Protein AF-A0A183HM17-F1 (afdb_monomer)

Radius of gyration: 28.31 Å; Cα contacts (8 Å, |Δi|>4): 130; chains: 1; bounding box: 62×22×83 Å

Mean predicted aligned error: 5.9 Å

Solvent-accessible surface area (backbone atoms only — not comparable to full-atom values): 10951 Å² total; per-residue (Å²): 107,72,69,56,54,50,52,53,48,52,52,54,52,49,53,51,52,54,49,48,54,50,51,53,59,58,50,58,70,62,70,69,51,64,78,46,43,71,58,32,50,54,51,47,52,51,48,52,54,50,52,52,54,53,60,70,41,48,65,57,54,51,49,52,44,54,53,45,55,54,50,34,72,77,42,65,69,72,62,20,54,52,50,48,54,51,40,52,52,52,51,49,53,53,51,50,51,51,52,54,48,55,52,50,52,55,50,50,70,52,44,34,63,44,26,42,51,35,53,54,44,49,50,54,54,49,56,49,50,56,50,49,58,50,45,73,75,68,62,53,84,90,53,41,70,64,53,41,56,49,51,55,54,48,50,65,65,45,49,62,48,55,54,48,38,49,54,39,43,56,50,45,42,74,74,24,97,51,68,41,70,57,48,50,53,53,48,50,50,53,52,52,52,52,51,53,50,52,64,73,64,106

Secondary structure (DSSP, 8-state):
-HHHHHHHHHHHHHHHHHHHHHHHHHHHTTSS--SSHHHHHHHHHHHHHHHHHHHHHHHHHHHHHHHHHHHHHH--THHHHHHHHHHHHHHHHHHHHHHHHHHHHHHHHHHHHHHHHHHHHHHHHHHHHHHHHHHHHH--TTTHHHHHHHHHHHHHHHHHHHHHHHHHHHHHHHH-SSSHHHHHHHHHHHHHHHHHHHHHH-

InterPro domains:
  IPR002017 Spectrin repeat [PF00435] (6-109)
  IPR002017 Spectrin repeat [PF00435] (116-201)
  IPR018159 Spectrin/alpha-actinin [SM00150] (7-109)
  IPR018159 Spectrin/alpha-actinin [SM00150] (116-202)

Nearest PDB structures (foldseek):
  1s35-assembly1_A  TM=7.127E-01  e=2.668E-04  Homo sapiens
  6xf1-assembly2_C  TM=6.559E-01  e=1.297E-03  Homo sapiens
  3edv-assembly1_A  TM=6.971E-01  e=2.591E-03  Homo sapiens
  6m3p-assembly2_B  TM=7.123E-01  e=8.482E-03  Mus musculus
  3kbt-assembly2_B  TM=6.852E-01  e=4.124E-02  Homo sapiens

Foldseek 3Di:
DLVVLVVVLVVLLVVLVVVLVVLVVLVVVLPAQDLALVVLVVSLVSLVVSLVVLVVCPVVLVVSLVSLVVSLVVDDDPVSVVSNVSNVVSVVSSVVSNVSSVVSNVLSVLSNVLSVLLVVLLVVLVVLLVVLVVCVVDPDPVCLVVSLVVNQVVLVVSVVSLVSSLVSLVVNLVSGPPCNVVSVVSSVVSVVSSVVSVVVSD

Sequence (202 aa):
MIGEEIANFLKRTNMLTEWLGKIENDMDKLDTISIYPEELSEQSALLADLTMEITKQEALVSAVVEDGHELCRQTTGDEAIALQSRIEALRARYLDLTAVTDEKIAILSEALPLSEKFHDGYDIVQQWMDAVEQDLQNTPLETQATILAQMEDDLTKLRPEVEEINDISKQLQNLVRSKTDELEMRTDDITHRFNHLSEQVS

pLDDT: mean 91.22, std 6.03, range [63.78, 97.56]

Organism: NCBI:txid387005

Structure (mmCIF, N/CA/C/O backbone):
data_AF-A0A183HM17-F1
#
_entry.id   AF-A0A183HM17-F1
#
loop_
_atom_site.group_PDB
_atom_site.id
_atom_site.type_symbol
_atom_site.label_atom_id
_atom_site.label_alt_id
_atom_site.label_comp_id
_atom_site.label_asym_id
_atom_site.label_entity_id
_atom_site.label_seq_id
_atom_site.pdbx_PDB_ins_code
_atom_site.Cartn_x
_atom_site.Cartn_y
_atom_site.Cartn_z
_atom_site.occupancy
_atom_site.B_iso_or_equiv
_atom_site.auth_seq_id
_atom_site.auth_comp_id
_atom_site.auth_asym_id
_atom_site.auth_atom_id
_atom_site.pdbx_PDB_model_num
ATOM 1 N N . MET A 1 1 ? 24.487 -8.640 -39.233 1.00 74.56 1 MET A N 1
ATOM 2 C CA . MET A 1 1 ? 24.704 -7.274 -39.789 1.00 74.56 1 MET A CA 1
ATOM 3 C C . MET A 1 1 ? 24.133 -6.284 -38.788 1.00 74.56 1 MET A C 1
ATOM 5 O O . MET A 1 1 ? 23.121 -6.625 -38.199 1.00 74.56 1 MET A O 1
ATOM 9 N N . ILE A 1 2 ? 24.701 -5.084 -38.625 1.00 79.56 2 ILE A N 1
ATOM 10 C CA . ILE A 1 2 ? 24.243 -4.105 -37.613 1.00 79.56 2 ILE A CA 1
ATOM 11 C C . ILE A 1 2 ? 22.724 -3.830 -37.653 1.00 79.56 2 ILE A C 1
ATOM 13 O O . ILE A 1 2 ? 22.079 -3.738 -36.618 1.00 79.56 2 ILE A O 1
ATOM 17 N N . GLY A 1 3 ? 22.106 -3.830 -38.841 1.00 81.88 3 GLY A N 1
ATOM 18 C CA . GLY A 1 3 ? 20.651 -3.671 -38.977 1.00 81.88 3 GLY A CA 1
ATOM 19 C C . GLY A 1 3 ? 19.811 -4.808 -38.369 1.00 81.88 3 GLY A C 1
ATOM 20 O O . GLY A 1 3 ? 18.687 -4.576 -37.938 1.00 81.88 3 GLY A O 1
ATOM 21 N N . GLU A 1 4 ? 20.342 -6.030 -38.292 1.00 88.12 4 GLU A N 1
ATOM 22 C CA . GLU A 1 4 ? 19.682 -7.169 -37.634 1.00 88.12 4 GLU A CA 1
ATOM 23 C C . GLU A 1 4 ? 19.754 -7.052 -36.104 1.00 88.12 4 GLU A C 1
ATOM 25 O O . GLU A 1 4 ? 18.783 -7.347 -35.409 1.00 88.12 4 GLU A O 1
ATOM 30 N N . GLU A 1 5 ? 20.878 -6.559 -35.579 1.00 87.44 5 GLU A N 1
ATOM 31 C CA . GLU A 1 5 ? 21.059 -6.284 -34.150 1.00 87.44 5 GLU A CA 1
ATOM 32 C C . GLU A 1 5 ? 20.135 -5.153 -33.688 1.00 87.44 5 GLU A C 1
ATOM 34 O O . GLU A 1 5 ? 19.436 -5.308 -32.686 1.00 87.44 5 GLU A O 1
ATOM 39 N N . ILE A 1 6 ? 20.029 -4.077 -34.477 1.00 87.38 6 ILE A N 1
ATOM 40 C CA . ILE A 1 6 ? 19.076 -2.983 -34.245 1.00 87.38 6 ILE A CA 1
ATOM 41 C C . ILE A 1 6 ? 17.633 -3.501 -34.286 1.00 87.38 6 ILE A C 1
ATOM 43 O O . ILE A 1 6 ? 16.847 -3.190 -33.393 1.00 87.38 6 ILE A O 1
ATOM 47 N N . ALA A 1 7 ? 17.263 -4.334 -35.265 1.00 90.19 7 ALA A N 1
ATOM 48 C CA . ALA A 1 7 ? 15.913 -4.896 -35.340 1.00 90.19 7 ALA A CA 1
ATOM 49 C C . ALA A 1 7 ? 15.565 -5.762 -34.112 1.00 90.19 7 ALA A C 1
ATOM 51 O O . ALA A 1 7 ? 14.476 -5.636 -33.543 1.00 90.19 7 ALA A O 1
ATOM 52 N N . ASN A 1 8 ? 16.499 -6.609 -33.666 1.00 91.25 8 ASN A N 1
ATOM 53 C CA . ASN A 1 8 ? 16.331 -7.438 -32.471 1.00 91.25 8 ASN A CA 1
ATOM 54 C C . ASN A 1 8 ? 16.269 -6.600 -31.186 1.00 91.25 8 ASN A C 1
ATOM 56 O O . ASN A 1 8 ? 15.462 -6.889 -30.297 1.00 91.25 8 ASN A O 1
ATOM 60 N N . PHE A 1 9 ? 17.087 -5.551 -31.087 1.00 92.44 9 PHE A N 1
ATOM 61 C CA . PHE A 1 9 ? 17.035 -4.576 -30.003 1.00 92.44 9 PHE A CA 1
ATOM 62 C C . PHE A 1 9 ? 15.668 -3.886 -29.947 1.00 92.44 9 PHE A C 1
ATOM 64 O O . PHE A 1 9 ? 14.981 -3.991 -28.935 1.00 92.44 9 PHE A O 1
ATOM 71 N N . LEU A 1 10 ? 15.212 -3.295 -31.056 1.00 91.94 10 LEU A N 1
ATOM 72 C CA . LEU A 1 10 ? 13.924 -2.600 -31.127 1.00 91.94 10 LEU A CA 1
ATOM 73 C C . LEU A 1 10 ? 12.756 -3.514 -30.750 1.00 91.94 10 LEU A C 1
ATOM 75 O O . LEU A 1 10 ? 11.839 -3.078 -30.054 1.00 91.94 10 LEU A O 1
ATOM 79 N N . LYS A 1 11 ? 12.797 -4.790 -31.152 1.00 92.88 11 LYS A N 1
ATOM 80 C CA . LYS A 1 11 ? 11.800 -5.782 -30.740 1.00 92.88 11 LYS A CA 1
ATOM 81 C C . LYS A 1 11 ? 11.780 -5.973 -29.220 1.00 92.88 11 LYS A C 1
ATOM 83 O O . LYS A 1 11 ? 10.708 -5.886 -28.628 1.00 92.88 11 LYS A O 1
ATOM 88 N N . ARG A 1 12 ? 12.938 -6.194 -28.584 1.00 93.25 12 ARG A N 1
ATOM 89 C CA . ARG A 1 12 ? 13.038 -6.345 -27.118 1.00 93.25 12 ARG A CA 1
ATOM 90 C C . ARG A 1 12 ? 12.580 -5.082 -26.388 1.00 93.25 12 ARG A C 1
ATOM 92 O O . ARG A 1 12 ? 11.806 -5.173 -25.441 1.00 93.25 12 ARG A O 1
ATOM 99 N N . THR A 1 13 ? 12.985 -3.908 -26.867 1.00 94.12 13 THR A N 1
ATOM 100 C CA . THR A 1 13 ? 12.572 -2.624 -26.291 1.00 94.12 13 THR A CA 1
ATOM 101 C C . THR A 1 13 ? 11.067 -2.391 -26.419 1.00 94.12 13 THR A C 1
ATOM 103 O O . THR A 1 13 ? 10.456 -1.922 -25.465 1.00 94.12 13 THR A O 1
ATOM 106 N N . ASN A 1 14 ? 10.447 -2.716 -27.562 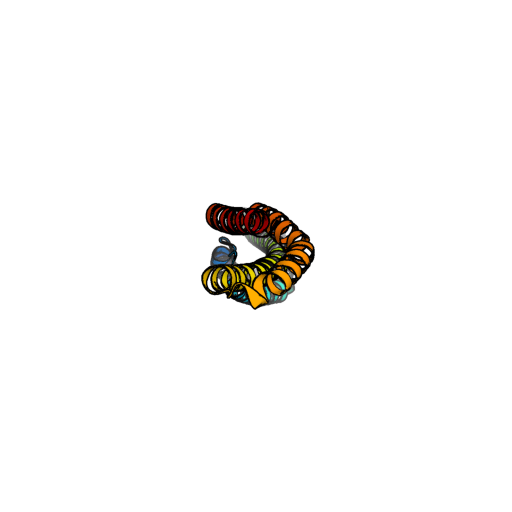1.00 94.00 14 ASN A N 1
ATOM 107 C CA . ASN A 1 14 ? 8.990 -2.633 -27.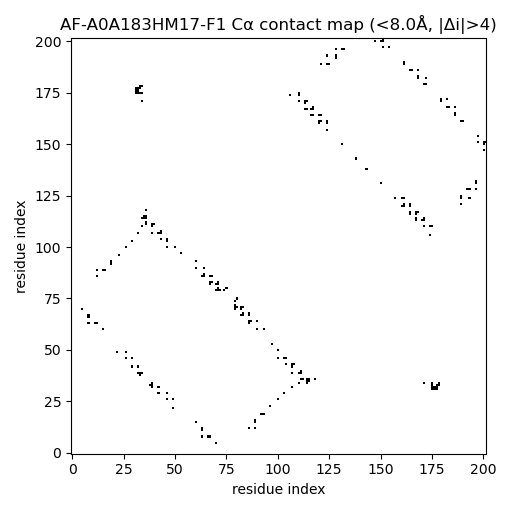736 1.00 94.00 14 ASN A CA 1
ATOM 108 C C . ASN A 1 14 ? 8.261 -3.536 -26.732 1.00 94.00 14 ASN A C 1
ATOM 110 O O . ASN A 1 14 ? 7.372 -3.060 -26.036 1.00 94.00 14 ASN A O 1
ATOM 114 N N . MET A 1 15 ? 8.692 -4.794 -26.594 1.00 94.88 15 MET A N 1
ATOM 115 C CA . MET A 1 15 ? 8.088 -5.737 -25.644 1.00 94.88 15 MET A CA 1
ATOM 116 C C . MET A 1 15 ? 8.182 -5.238 -24.195 1.00 94.88 15 MET A C 1
ATOM 118 O O . MET A 1 15 ? 7.197 -5.296 -23.465 1.00 94.88 15 MET A O 1
ATOM 122 N N . LEU A 1 16 ? 9.336 -4.697 -23.785 1.00 95.69 16 LEU A N 1
ATOM 123 C CA . LEU A 1 16 ? 9.489 -4.085 -22.459 1.00 95.69 16 LEU A CA 1
ATOM 124 C C . LEU A 1 16 ? 8.617 -2.836 -22.286 1.00 95.69 16 LEU A C 1
ATOM 126 O O . LEU A 1 16 ? 8.080 -2.615 -21.210 1.00 95.69 16 LEU A O 1
ATOM 130 N N . THR A 1 17 ? 8.455 -2.030 -23.336 1.00 95.44 17 THR A N 1
ATOM 131 C CA . THR A 1 17 ? 7.614 -0.821 -23.299 1.00 95.44 17 THR A CA 1
ATOM 132 C C . THR A 1 17 ? 6.137 -1.174 -23.110 1.00 95.44 17 THR A C 1
ATOM 134 O O . THR A 1 17 ? 5.440 -0.513 -22.342 1.00 95.44 17 THR A O 1
ATOM 137 N N . GLU A 1 18 ? 5.664 -2.210 -23.805 1.00 96.31 18 GLU A N 1
ATOM 138 C CA . GLU A 1 18 ? 4.304 -2.741 -23.665 1.00 96.31 18 GLU A CA 1
ATOM 139 C C . GLU A 1 18 ? 4.086 -3.345 -22.275 1.00 96.31 18 GLU A C 1
ATOM 141 O O . GLU A 1 18 ? 3.067 -3.081 -21.641 1.00 96.31 18 GLU A O 1
ATOM 146 N N . TRP A 1 19 ? 5.064 -4.109 -21.778 1.00 97.19 19 TRP A N 1
ATOM 147 C CA . TRP A 1 19 ? 5.022 -4.662 -20.428 1.00 97.19 19 TRP A CA 1
ATOM 148 C C . TRP A 1 19 ? 4.992 -3.564 -19.357 1.00 97.19 19 TRP A C 1
ATOM 150 O O . TRP A 1 19 ? 4.124 -3.616 -18.491 1.00 97.19 19 TRP A O 1
ATOM 160 N N . LEU A 1 20 ? 5.849 -2.539 -19.454 1.00 96.94 20 LEU A N 1
ATOM 161 C CA . LEU A 1 20 ? 5.822 -1.384 -18.548 1.00 96.94 20 LEU A CA 1
ATOM 162 C C . LEU A 1 20 ? 4.441 -0.733 -18.531 1.00 96.94 20 LEU A C 1
ATOM 164 O O . LEU A 1 20 ? 3.886 -0.534 -17.461 1.00 96.94 20 LEU A O 1
ATOM 168 N N . GLY A 1 21 ? 3.849 -0.485 -19.705 1.00 97.19 21 GLY A N 1
ATOM 169 C CA . GLY A 1 21 ? 2.510 0.105 -19.789 1.00 97.19 21 GLY A CA 1
ATOM 170 C C . GLY A 1 21 ? 1.423 -0.755 -19.135 1.00 97.19 21 GLY A C 1
ATOM 171 O O . GLY A 1 21 ? 0.486 -0.222 -18.548 1.00 97.19 21 GLY A O 1
ATOM 172 N N . LYS A 1 22 ? 1.550 -2.086 -19.199 1.00 96.50 22 LYS A N 1
ATOM 173 C CA . LYS A 1 22 ? 0.639 -2.995 -18.496 1.00 96.50 22 LYS A CA 1
ATOM 174 C C . LYS A 1 22 ? 0.799 -2.873 -16.977 1.00 96.50 22 LYS A C 1
ATOM 176 O O . LYS A 1 22 ? -0.207 -2.731 -16.292 1.00 96.50 22 LYS A O 1
ATOM 181 N N . ILE A 1 23 ? 2.033 -2.937 -16.470 1.00 97.00 23 ILE A N 1
ATOM 182 C CA . ILE A 1 23 ? 2.294 -2.870 -15.025 1.00 97.00 23 ILE A CA 1
ATOM 183 C C . ILE A 1 23 ? 1.906 -1.508 -14.462 1.00 97.00 23 ILE A C 1
ATOM 185 O O . ILE A 1 23 ? 1.258 -1.461 -13.429 1.00 97.00 23 ILE A O 1
ATOM 189 N N . GLU A 1 24 ? 2.231 -0.418 -15.156 1.00 95.62 24 GLU A N 1
ATOM 190 C CA . GLU A 1 24 ? 1.803 0.936 -14.788 1.00 95.62 24 GLU A CA 1
ATOM 191 C C . GLU A 1 24 ? 0.269 1.009 -14.666 1.00 95.62 24 GLU A C 1
ATOM 193 O O . GLU A 1 24 ? -0.246 1.413 -13.631 1.00 95.62 24 GLU A O 1
ATOM 198 N N . ASN A 1 25 ? -0.477 0.496 -15.650 1.00 95.06 25 ASN A N 1
ATOM 199 C CA . ASN A 1 25 ? -1.943 0.461 -15.584 1.00 95.06 25 ASN A CA 1
ATOM 200 C C . ASN A 1 25 ? -2.488 -0.441 -14.456 1.00 95.06 25 ASN A C 1
ATOM 202 O O . ASN A 1 25 ? -3.568 -0.195 -13.920 1.00 95.06 25 ASN A O 1
ATOM 206 N N . ASP A 1 26 ? -1.792 -1.528 -14.120 1.00 93.88 26 ASP A N 1
ATOM 207 C CA . ASP A 1 26 ? -2.158 -2.362 -12.974 1.00 93.88 26 ASP A CA 1
ATOM 208 C C . ASP A 1 26 ? -1.829 -1.664 -11.639 1.00 93.88 26 ASP A C 1
ATOM 210 O O . ASP A 1 26 ? -2.600 -1.796 -10.690 1.00 93.88 26 ASP A O 1
ATOM 214 N N . MET A 1 27 ? -0.763 -0.859 -11.587 1.00 93.38 27 MET A N 1
ATOM 215 C CA . MET A 1 27 ? -0.385 -0.026 -10.439 1.00 93.38 27 MET A CA 1
ATOM 216 C C . MET A 1 27 ? -1.360 1.131 -10.193 1.00 93.38 27 MET A C 1
ATOM 218 O O . MET A 1 27 ? -1.626 1.440 -9.032 1.00 93.38 27 MET A O 1
ATOM 222 N N . ASP A 1 28 ? -1.957 1.708 -11.240 1.00 91.81 28 ASP A N 1
ATOM 223 C CA . ASP A 1 28 ? -2.986 2.757 -11.118 1.00 91.81 28 ASP A CA 1
ATOM 224 C C . ASP A 1 28 ? -4.215 2.269 -10.325 1.00 91.81 28 ASP A C 1
ATOM 226 O O . ASP A 1 28 ? -4.888 3.034 -9.630 1.00 91.81 28 ASP A O 1
ATOM 230 N N . LYS A 1 29 ? -4.505 0.959 -10.352 1.00 87.88 29 LYS A N 1
ATOM 231 C CA . LYS A 1 29 ? -5.585 0.360 -9.542 1.00 87.88 29 LYS A CA 1
ATOM 232 C C . LYS A 1 29 ? -5.314 0.460 -8.039 1.00 87.88 29 LYS A C 1
ATOM 234 O O . LYS A 1 29 ? -6.247 0.354 -7.248 1.00 87.88 29 LYS A O 1
ATOM 239 N N . LEU A 1 30 ? -4.055 0.668 -7.655 1.00 90.25 30 LEU A N 1
ATOM 240 C CA . LEU A 1 30 ? -3.590 0.837 -6.280 1.00 90.25 30 LEU A CA 1
ATOM 241 C C . LEU A 1 30 ? -3.417 2.319 -5.901 1.00 90.25 30 LEU A C 1
ATOM 243 O O . LEU A 1 30 ? -2.779 2.625 -4.895 1.00 90.25 30 LEU A O 1
ATOM 247 N N . ASP A 1 31 ? -3.908 3.271 -6.699 1.00 85.75 31 ASP A N 1
ATOM 248 C CA . ASP A 1 31 ? -3.853 4.702 -6.349 1.00 85.75 31 ASP A CA 1
ATOM 249 C C . ASP A 1 31 ? -4.852 5.083 -5.260 1.00 85.75 31 ASP A C 1
ATOM 251 O O . ASP A 1 31 ? -4.596 5.982 -4.457 1.00 85.75 31 ASP A O 1
ATOM 255 N N . THR A 1 32 ? -5.985 4.384 -5.209 1.00 87.94 32 THR A N 1
ATOM 256 C CA . THR A 1 32 ? -6.967 4.554 -4.138 1.00 87.94 32 THR A CA 1
ATOM 257 C C . THR A 1 32 ? -6.745 3.484 -3.083 1.00 87.94 32 THR A C 1
ATOM 259 O O . THR A 1 32 ? -7.208 2.353 -3.218 1.00 87.94 32 THR A O 1
ATOM 262 N N . ILE A 1 33 ? -6.027 3.853 -2.028 1.00 87.62 33 ILE A N 1
ATOM 263 C CA . ILE A 1 33 ? -5.815 2.989 -0.866 1.00 87.62 33 ILE A CA 1
ATOM 264 C C . ILE A 1 33 ? -7.131 2.870 -0.092 1.00 87.62 33 ILE A C 1
ATOM 266 O O . ILE A 1 33 ? -7.813 3.875 0.136 1.00 87.62 33 ILE A O 1
ATOM 270 N N . SER A 1 34 ? -7.513 1.642 0.260 1.00 89.56 34 SER A N 1
ATOM 271 C CA . SER A 1 34 ? -8.707 1.405 1.071 1.00 89.56 34 SER A CA 1
ATOM 272 C C . SER A 1 34 ? -8.453 1.678 2.555 1.00 89.56 34 SER A C 1
ATOM 274 O O . SER A 1 34 ? -7.317 1.736 3.010 1.00 89.56 34 SER A O 1
ATOM 276 N N . ILE A 1 35 ? -9.530 1.834 3.319 1.00 90.25 35 ILE A N 1
ATOM 277 C CA . ILE A 1 35 ? -9.494 1.869 4.784 1.00 90.25 35 ILE A CA 1
ATOM 278 C C . ILE A 1 35 ? -9.909 0.529 5.399 1.00 90.25 35 ILE A C 1
ATOM 280 O O . ILE A 1 35 ? -9.826 0.390 6.613 1.00 90.25 35 ILE A O 1
ATOM 284 N N . TYR A 1 36 ? -10.367 -0.434 4.591 1.00 92.38 36 TYR A N 1
ATOM 285 C CA . TYR A 1 36 ? -10.900 -1.719 5.045 1.00 92.38 36 TYR A CA 1
ATOM 286 C C . TYR A 1 36 ? -9.821 -2.815 5.009 1.00 92.38 36 TYR A C 1
ATOM 288 O O . TYR A 1 36 ? -9.149 -2.934 3.980 1.00 92.38 36 TYR A O 1
ATOM 296 N N . PRO A 1 37 ? -9.682 -3.655 6.056 1.00 93.56 37 PRO A N 1
ATOM 297 C CA . PRO A 1 37 ? -8.600 -4.639 6.135 1.00 93.56 37 PRO A CA 1
ATOM 298 C C . PRO A 1 37 ? -8.610 -5.654 4.987 1.00 93.56 37 PRO A C 1
ATOM 300 O O . PRO A 1 37 ? -7.567 -5.950 4.409 1.00 93.56 37 PRO A O 1
ATOM 303 N N . GLU A 1 38 ? -9.791 -6.157 4.613 1.00 94.00 38 GLU A N 1
ATOM 304 C CA . GLU A 1 38 ? -9.936 -7.135 3.527 1.00 94.00 38 GLU A CA 1
ATOM 305 C C . GLU A 1 38 ? -9.470 -6.556 2.184 1.00 94.00 38 GLU A C 1
ATOM 307 O O . GLU A 1 38 ? -8.647 -7.157 1.495 1.00 94.00 38 GLU A O 1
ATOM 312 N N . GLU A 1 39 ? -9.923 -5.344 1.851 1.00 93.56 39 GLU A N 1
ATOM 313 C CA . GLU A 1 39 ? -9.525 -4.648 0.624 1.00 93.56 39 GLU A CA 1
ATOM 314 C C . GLU A 1 39 ? -8.020 -4.315 0.629 1.00 93.56 39 GLU A C 1
ATOM 316 O O . GLU A 1 39 ? -7.344 -4.485 -0.384 1.00 93.56 39 GLU A O 1
ATOM 321 N N . LEU A 1 40 ? -7.464 -3.883 1.767 1.00 93.94 40 LEU A N 1
ATOM 322 C CA . LEU A 1 40 ? -6.027 -3.616 1.921 1.00 93.94 40 LEU A CA 1
ATOM 323 C C . LEU A 1 40 ? -5.174 -4.883 1.774 1.00 93.94 40 LEU A C 1
ATOM 325 O O . LEU A 1 40 ? -4.074 -4.825 1.218 1.00 93.94 40 LEU A O 1
ATOM 329 N N . SER A 1 41 ? -5.676 -6.027 2.236 1.00 95.19 41 SER A N 1
ATOM 330 C CA . SER A 1 41 ? -5.029 -7.330 2.065 1.00 95.19 41 SER A CA 1
ATOM 331 C C . SER A 1 41 ? -4.980 -7.734 0.589 1.00 95.19 41 SER A C 1
ATOM 333 O O . SER A 1 41 ? -3.918 -8.104 0.080 1.00 95.19 41 SER A O 1
ATOM 335 N N . GLU A 1 42 ? -6.086 -7.561 -0.143 1.00 95.31 42 GLU A N 1
ATOM 336 C CA . GLU A 1 42 ? -6.128 -7.786 -1.594 1.00 95.31 42 GLU A CA 1
ATOM 337 C C . GLU A 1 42 ? -5.176 -6.847 -2.352 1.00 95.31 42 GLU A C 1
ATOM 339 O O . GLU A 1 42 ? -4.422 -7.292 -3.223 1.00 95.31 42 GLU A O 1
ATOM 344 N N . GLN A 1 43 ? -5.157 -5.560 -1.990 1.00 95.00 43 GLN A N 1
ATOM 345 C CA . GLN A 1 43 ? -4.233 -4.573 -2.558 1.00 95.00 43 GLN A CA 1
ATOM 346 C C . GLN A 1 43 ? -2.768 -4.943 -2.289 1.00 95.00 43 GLN A C 1
ATOM 348 O O . GLN A 1 43 ? -1.933 -4.844 -3.190 1.00 95.00 43 GLN A O 1
ATOM 353 N N . SER A 1 44 ? -2.459 -5.421 -1.082 1.00 95.56 44 SER A N 1
ATOM 354 C CA . SER A 1 44 ? -1.111 -5.856 -0.695 1.00 95.56 44 SER A CA 1
ATOM 355 C C . SER A 1 44 ? -0.667 -7.100 -1.465 1.00 95.56 44 SER A C 1
ATOM 357 O O . SER A 1 44 ? 0.482 -7.178 -1.902 1.00 95.56 44 SER A O 1
ATOM 359 N N . ALA A 1 45 ? -1.575 -8.055 -1.683 1.00 96.06 45 ALA A N 1
ATOM 360 C CA . ALA A 1 45 ? -1.303 -9.246 -2.481 1.00 96.06 45 ALA A CA 1
ATOM 361 C C . ALA A 1 45 ? -1.027 -8.893 -3.950 1.00 96.06 45 ALA A C 1
ATOM 363 O O . ALA A 1 45 ? -0.032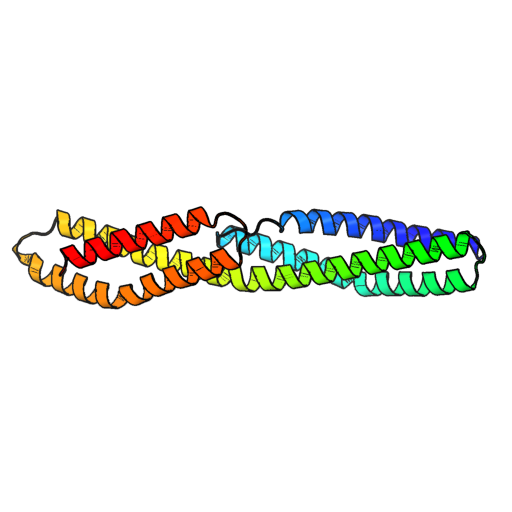 -9.350 -4.516 1.00 96.06 45 ALA A O 1
ATOM 364 N N . 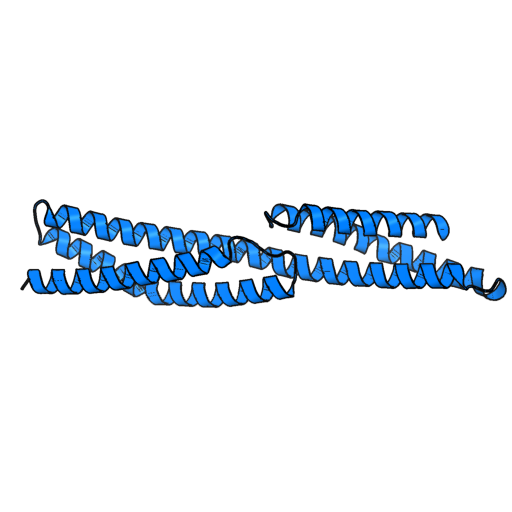LEU A 1 46 ? -1.854 -8.025 -4.546 1.00 95.81 46 LEU A N 1
ATOM 365 C CA . LEU A 1 46 ? -1.630 -7.537 -5.907 1.00 95.81 46 LEU A CA 1
ATOM 366 C C . LEU A 1 46 ? -0.289 -6.801 -6.021 1.00 95.81 46 LEU A C 1
ATOM 368 O O . LEU A 1 46 ? 0.466 -7.051 -6.960 1.00 95.81 46 LEU A O 1
ATOM 372 N N . LEU A 1 47 ? 0.033 -5.925 -5.065 1.00 97.06 47 LEU A N 1
ATOM 373 C CA . LEU A 1 47 ? 1.307 -5.211 -5.060 1.00 97.06 47 LEU A CA 1
ATOM 374 C C . LEU A 1 47 ? 2.492 -6.179 -4.993 1.00 97.06 47 LEU A C 1
ATOM 376 O O . LEU A 1 47 ? 3.433 -6.024 -5.763 1.00 97.06 47 LEU A O 1
ATOM 380 N N . ALA A 1 48 ? 2.429 -7.210 -4.147 1.00 97.06 48 ALA A N 1
ATOM 381 C CA . ALA A 1 48 ? 3.483 -8.219 -4.050 1.00 97.06 48 ALA A CA 1
ATOM 382 C C . ALA A 1 48 ? 3.714 -8.963 -5.380 1.00 97.06 48 ALA A C 1
ATOM 384 O O . ALA A 1 48 ? 4.864 -9.169 -5.786 1.00 97.06 48 ALA A O 1
ATOM 385 N N . ASP A 1 49 ? 2.638 -9.320 -6.087 1.00 97.12 49 ASP A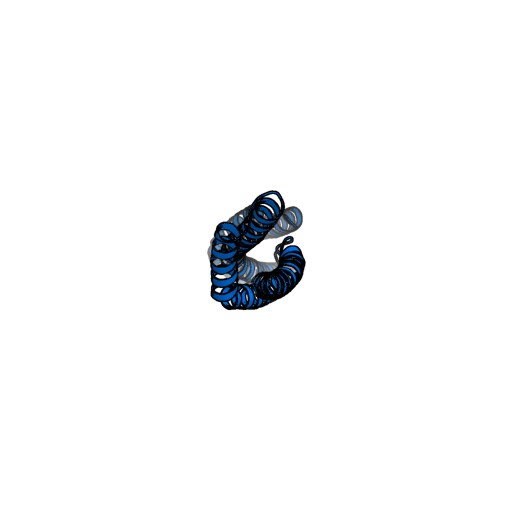 N 1
ATOM 386 C CA . ASP A 1 49 ? 2.723 -9.944 -7.410 1.00 97.12 49 ASP A CA 1
ATOM 387 C C . ASP A 1 49 ? 3.371 -9.003 -8.439 1.00 97.12 49 ASP A C 1
ATOM 389 O O . ASP A 1 49 ? 4.277 -9.416 -9.174 1.00 97.12 49 ASP A O 1
ATOM 393 N N . LEU A 1 50 ? 2.971 -7.727 -8.456 1.00 97.19 50 LEU A N 1
ATOM 394 C CA . LEU A 1 50 ? 3.539 -6.709 -9.346 1.00 97.19 50 LEU A CA 1
ATOM 395 C C . LEU A 1 50 ? 5.019 -6.448 -9.040 1.00 97.19 50 LEU A C 1
ATOM 397 O O . LEU A 1 50 ? 5.837 -6.438 -9.959 1.00 97.19 50 LEU A O 1
ATOM 401 N N . THR A 1 51 ? 5.401 -6.323 -7.766 1.00 97.56 51 THR A N 1
ATOM 402 C CA . THR A 1 51 ? 6.802 -6.169 -7.342 1.00 97.56 51 THR A CA 1
ATOM 403 C C . THR A 1 51 ? 7.654 -7.347 -7.810 1.00 97.56 51 THR A C 1
ATOM 405 O O . THR A 1 51 ? 8.773 -7.162 -8.302 1.00 97.56 51 THR A O 1
ATOM 408 N N . MET A 1 52 ? 7.125 -8.571 -7.717 1.00 97.38 52 MET A N 1
ATOM 409 C CA . MET A 1 52 ? 7.806 -9.754 -8.234 1.00 97.38 52 MET A CA 1
ATOM 410 C C . MET A 1 52 ? 7.957 -9.701 -9.764 1.00 97.38 52 MET A C 1
ATOM 412 O O . MET A 1 52 ? 9.018 -10.071 -10.277 1.00 97.38 52 MET A O 1
ATOM 416 N N . GLU A 1 53 ? 6.935 -9.269 -10.511 1.00 96.81 53 GLU A N 1
ATOM 417 C CA . GLU A 1 53 ? 7.045 -9.087 -11.966 1.00 96.81 53 GLU A CA 1
ATOM 418 C C . GLU A 1 53 ? 8.090 -8.028 -12.335 1.00 96.81 53 GLU A C 1
ATOM 420 O O . GLU A 1 53 ? 8.898 -8.275 -13.232 1.00 96.81 53 GLU A O 1
ATOM 425 N N . ILE A 1 54 ? 8.124 -6.900 -11.621 1.00 97.19 54 ILE A N 1
ATOM 426 C CA . ILE A 1 54 ? 9.101 -5.821 -11.830 1.00 97.19 54 ILE A CA 1
ATOM 427 C C . ILE A 1 54 ? 10.521 -6.344 -11.616 1.00 97.19 54 ILE A C 1
ATOM 429 O O . ILE A 1 54 ? 11.358 -6.249 -12.514 1.00 97.19 54 ILE A O 1
ATOM 433 N N . THR A 1 55 ? 10.759 -7.009 -10.484 1.00 96.62 55 THR A N 1
ATOM 434 C CA . THR A 1 55 ? 12.073 -7.568 -10.126 1.00 96.62 55 THR A CA 1
ATOM 435 C C . THR A 1 55 ? 12.562 -8.580 -11.168 1.00 96.62 55 THR A C 1
ATOM 437 O O . THR A 1 55 ? 13.735 -8.600 -11.535 1.00 96.62 55 THR A O 1
ATOM 440 N N . LYS A 1 56 ? 11.663 -9.408 -11.721 1.00 96.50 56 LYS A N 1
ATOM 441 C CA . LYS A 1 56 ? 12.013 -10.375 -12.778 1.00 96.50 56 LYS A CA 1
ATOM 442 C C . LYS A 1 56 ? 12.514 -9.710 -14.062 1.00 96.50 56 LYS A C 1
ATOM 444 O O . LYS A 1 56 ? 13.264 -10.346 -14.803 1.00 96.50 56 LYS A O 1
ATOM 449 N N . GLN A 1 57 ? 12.103 -8.473 -14.345 1.00 95.31 57 GLN A N 1
ATOM 450 C CA . GLN A 1 57 ? 12.523 -7.748 -15.546 1.00 95.31 57 GLN A CA 1
ATOM 451 C C . GLN A 1 57 ? 13.802 -6.929 -15.355 1.00 95.31 57 GLN A C 1
ATOM 453 O O . GLN A 1 57 ? 14.383 -6.512 -16.354 1.00 95.31 57 GLN A O 1
ATOM 458 N N . GLU A 1 58 ? 14.294 -6.749 -14.127 1.00 95.06 58 GLU A N 1
ATOM 459 C CA . GLU A 1 58 ? 15.453 -5.898 -13.819 1.00 95.06 58 GLU A CA 1
ATOM 460 C C . GLU A 1 58 ? 16.686 -6.227 -14.677 1.00 95.06 58 GLU A C 1
ATOM 462 O O . GLU A 1 58 ? 17.293 -5.349 -15.301 1.00 95.06 58 GLU A O 1
ATOM 467 N N . ALA A 1 59 ? 17.029 -7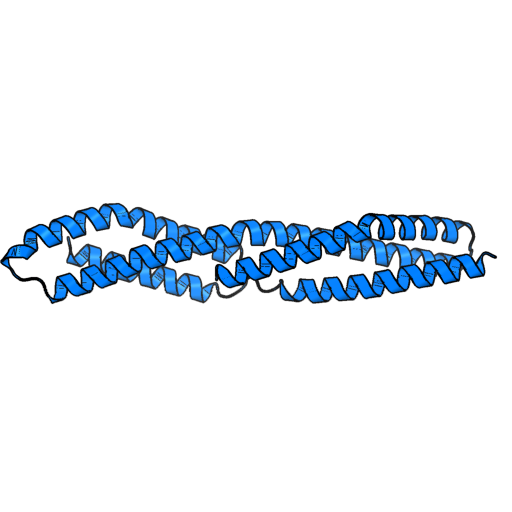.516 -14.769 1.00 95.25 59 ALA A N 1
ATOM 468 C CA . ALA A 1 59 ? 18.164 -7.978 -15.562 1.00 95.25 59 ALA A CA 1
ATOM 469 C C . ALA A 1 59 ? 17.951 -7.745 -17.067 1.00 95.25 59 ALA A C 1
ATOM 471 O O . ALA A 1 59 ? 18.891 -7.383 -17.775 1.00 95.25 59 ALA A O 1
ATOM 472 N N . LEU A 1 60 ? 16.720 -7.922 -17.563 1.00 93.94 60 LEU A N 1
ATOM 473 C CA . LEU A 1 60 ? 16.399 -7.703 -18.973 1.00 93.94 60 LEU A CA 1
ATOM 474 C C . LEU A 1 60 ? 16.436 -6.213 -19.328 1.00 93.94 60 LEU A C 1
ATOM 476 O O . LEU A 1 60 ? 16.981 -5.855 -20.370 1.00 93.94 60 LEU A O 1
ATOM 480 N N . VAL A 1 61 ? 15.898 -5.350 -18.465 1.00 95.88 61 VAL A N 1
ATOM 481 C CA . VAL A 1 61 ? 15.962 -3.892 -18.626 1.00 95.88 61 VAL A CA 1
ATOM 482 C C . VAL A 1 61 ? 17.418 -3.437 -18.644 1.00 95.88 61 VAL A C 1
ATOM 484 O O . VAL A 1 61 ? 17.814 -2.726 -19.564 1.00 95.88 61 VAL A O 1
ATOM 487 N N . SER A 1 62 ? 18.233 -3.913 -17.701 1.00 95.69 62 SER A N 1
ATOM 488 C CA . SER A 1 62 ? 19.664 -3.593 -17.638 1.00 95.69 62 SER A CA 1
ATOM 489 C C . SER A 1 62 ? 20.409 -4.026 -18.903 1.00 95.69 62 SER A C 1
ATOM 491 O O . SER A 1 62 ? 21.140 -3.228 -19.488 1.00 95.69 62 SER A O 1
ATOM 493 N N . ALA A 1 63 ? 20.162 -5.251 -19.381 1.00 95.25 63 ALA A N 1
ATOM 494 C CA . ALA A 1 63 ? 20.768 -5.762 -20.609 1.00 95.25 63 ALA A CA 1
ATOM 495 C C . ALA A 1 63 ? 20.337 -4.965 -21.850 1.00 95.25 63 ALA A C 1
ATOM 497 O O . ALA A 1 63 ? 21.165 -4.646 -22.696 1.00 95.25 63 ALA A O 1
ATOM 498 N N . VAL A 1 64 ? 19.054 -4.601 -21.966 1.00 94.81 64 VAL A N 1
ATOM 499 C CA . VAL A 1 64 ? 18.568 -3.764 -23.076 1.00 94.81 64 VAL A CA 1
ATOM 500 C C . VAL A 1 64 ? 19.202 -2.375 -23.023 1.00 94.81 64 VAL A C 1
ATOM 502 O O . VAL A 1 64 ? 19.581 -1.850 -24.064 1.00 94.81 64 VAL A O 1
ATOM 505 N N . VAL A 1 65 ? 19.365 -1.780 -21.841 1.00 94.88 65 VAL A N 1
ATOM 506 C CA . VAL A 1 65 ? 20.040 -0.482 -21.700 1.00 94.88 65 VAL A CA 1
ATOM 507 C C . VAL A 1 65 ? 21.504 -0.566 -22.146 1.00 94.88 65 VAL A C 1
ATOM 509 O O . VAL A 1 65 ? 21.950 0.274 -22.929 1.00 94.88 65 VAL A O 1
ATOM 512 N N . GLU A 1 66 ? 22.235 -1.595 -21.716 1.00 95.25 66 GLU A N 1
ATOM 513 C CA . GLU A 1 66 ? 23.634 -1.813 -22.104 1.00 95.25 66 GLU A CA 1
ATOM 514 C C . GLU A 1 66 ? 23.791 -2.074 -23.611 1.00 95.25 66 GLU A C 1
ATOM 516 O O . GLU A 1 66 ? 24.556 -1.370 -24.276 1.00 95.25 66 GLU A O 1
ATOM 521 N N . ASP A 1 67 ? 23.012 -3.012 -24.163 1.00 93.50 67 ASP A N 1
ATOM 522 C CA . ASP A 1 67 ? 22.991 -3.328 -25.597 1.00 93.50 67 ASP A CA 1
ATOM 523 C C . ASP A 1 67 ? 22.687 -2.075 -26.428 1.00 93.50 67 ASP A C 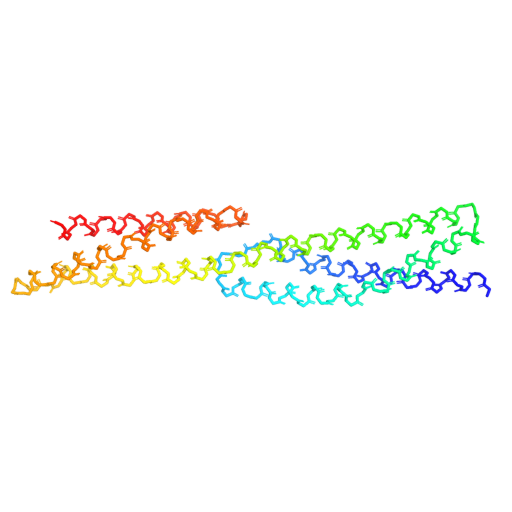1
ATOM 525 O O . ASP A 1 67 ? 23.300 -1.821 -27.465 1.00 93.50 67 ASP A O 1
ATOM 529 N N . GLY A 1 68 ? 21.740 -1.266 -25.957 1.00 93.50 68 GLY A N 1
ATOM 530 C CA . GLY A 1 68 ? 21.363 -0.025 -26.601 1.00 93.50 68 GLY A CA 1
ATOM 531 C C . GLY A 1 68 ? 22.502 0.999 -26.638 1.00 93.50 68 GLY A C 1
ATOM 532 O O . GLY A 1 68 ? 22.745 1.605 -27.682 1.00 93.50 68 GLY A O 1
ATOM 533 N N . HIS A 1 69 ? 23.235 1.176 -25.535 1.00 93.44 69 HIS A N 1
ATOM 534 C CA . HIS A 1 69 ? 24.397 2.068 -25.506 1.00 93.44 69 HIS A CA 1
ATOM 535 C C . HIS A 1 69 ? 25.518 1.597 -26.437 1.00 93.44 69 HIS A C 1
ATOM 537 O O . HIS A 1 69 ? 26.185 2.427 -27.057 1.00 93.44 69 HIS A O 1
ATOM 543 N N . GLU A 1 70 ? 25.729 0.286 -26.557 1.00 93.25 70 GLU A N 1
ATOM 544 C CA . GLU A 1 70 ? 26.716 -0.261 -27.486 1.00 93.25 70 GLU A CA 1
ATOM 545 C C . GLU A 1 70 ? 26.296 -0.033 -28.945 1.00 93.25 70 GLU A C 1
ATOM 547 O O . GLU A 1 70 ? 27.094 0.452 -29.749 1.00 93.25 70 GLU A O 1
ATOM 552 N N . LEU A 1 71 ? 25.018 -0.240 -29.278 1.00 92.94 71 LEU A N 1
ATOM 553 C CA . LEU A 1 71 ? 24.480 0.082 -30.604 1.00 92.94 71 LEU A CA 1
ATOM 554 C C . LEU A 1 71 ? 24.590 1.579 -30.934 1.00 92.94 71 LEU A C 1
ATOM 556 O O . LEU A 1 71 ? 24.921 1.935 -32.067 1.00 92.94 71 LEU A O 1
ATOM 560 N N . CYS A 1 72 ? 24.398 2.469 -29.956 1.00 92.19 72 CYS A N 1
ATOM 561 C CA . CYS A 1 72 ? 24.624 3.908 -30.131 1.00 92.19 72 CYS A CA 1
ATOM 562 C C . CYS A 1 72 ? 26.076 4.244 -30.516 1.00 92.19 72 CYS A C 1
ATOM 564 O O . CYS A 1 72 ? 26.298 5.205 -31.247 1.00 92.19 72 CYS A O 1
ATOM 566 N N . ARG A 1 73 ? 27.074 3.471 -30.061 1.00 91.25 73 ARG A N 1
ATOM 567 C CA . ARG A 1 73 ? 28.492 3.676 -30.435 1.00 91.25 73 ARG A CA 1
ATOM 568 C C . ARG A 1 73 ? 28.803 3.216 -31.855 1.00 91.25 73 ARG A C 1
ATOM 570 O O . ARG A 1 73 ? 29.756 3.702 -32.460 1.00 91.25 73 ARG A O 1
ATOM 577 N N . GLN A 1 74 ? 28.025 2.266 -32.364 1.00 89.88 74 GLN A N 1
ATOM 578 C CA . GLN A 1 74 ? 28.204 1.666 -33.685 1.00 89.88 74 GLN A CA 1
ATOM 579 C C . GLN A 1 74 ? 27.341 2.340 -34.767 1.00 89.88 74 GLN A C 1
ATOM 581 O O . GLN A 1 74 ? 27.539 2.100 -35.959 1.00 89.88 74 GLN A O 1
ATOM 586 N N . THR A 1 75 ? 26.409 3.206 -34.364 1.00 89.25 75 THR A N 1
ATOM 587 C CA . THR A 1 75 ? 25.538 4.009 -35.233 1.00 89.25 75 THR A CA 1
ATOM 588 C C . THR A 1 75 ? 25.946 5.485 -35.202 1.00 89.25 75 THR A C 1
ATOM 590 O O . THR A 1 75 ? 26.715 5.922 -34.349 1.00 89.25 75 THR A O 1
ATOM 593 N N . THR A 1 76 ? 25.482 6.283 -36.168 1.00 89.62 76 THR A N 1
ATOM 594 C CA . THR A 1 76 ? 25.802 7.722 -36.237 1.00 89.62 76 THR A CA 1
ATOM 595 C C . THR A 1 76 ? 24.608 8.532 -36.731 1.00 89.62 76 THR A C 1
ATOM 597 O O . THR A 1 76 ? 23.705 7.997 -37.372 1.00 89.62 76 THR A O 1
ATOM 600 N N . GLY A 1 77 ? 24.609 9.836 -36.445 1.00 91.88 77 GLY A N 1
ATOM 601 C CA . GLY A 1 77 ? 23.551 10.746 -36.882 1.00 91.88 77 GLY A CA 1
ATOM 602 C C . GLY A 1 77 ? 22.224 10.506 -36.159 1.00 91.88 77 GLY A C 1
ATOM 603 O O . GLY A 1 77 ? 22.203 10.162 -34.977 1.00 91.88 77 GLY A O 1
ATOM 604 N N . ASP A 1 78 ? 21.120 10.697 -36.876 1.00 90.38 78 ASP A N 1
ATOM 605 C CA . ASP A 1 78 ? 19.768 10.698 -36.305 1.00 90.38 78 ASP A CA 1
ATOM 606 C C . ASP A 1 78 ? 19.359 9.343 -35.700 1.00 90.38 78 ASP A C 1
ATOM 608 O O . ASP A 1 78 ? 18.634 9.303 -34.707 1.00 90.38 78 ASP A O 1
ATOM 612 N N . GLU A 1 79 ? 19.856 8.229 -36.248 1.00 87.69 79 GLU A N 1
ATOM 613 C CA . GLU A 1 79 ? 19.559 6.880 -35.746 1.00 87.69 79 GLU A CA 1
ATOM 614 C C . GLU A 1 79 ? 20.141 6.653 -34.343 1.00 87.69 79 GLU A C 1
ATOM 616 O O . GLU A 1 79 ? 19.444 6.155 -33.459 1.00 87.69 79 GLU A O 1
ATOM 621 N N . ALA A 1 80 ? 21.378 7.102 -34.100 1.00 90.62 80 ALA A N 1
ATOM 622 C CA . ALA A 1 80 ? 22.009 7.020 -32.782 1.00 90.62 80 ALA A CA 1
ATOM 623 C C . ALA A 1 80 ? 21.272 7.885 -31.744 1.00 90.62 80 ALA A C 1
ATOM 625 O O . ALA A 1 80 ? 21.067 7.463 -30.607 1.00 90.62 80 ALA A O 1
ATOM 626 N N . ILE A 1 81 ? 20.819 9.082 -32.142 1.00 91.56 81 ILE A N 1
ATOM 627 C CA . ILE A 1 81 ? 20.037 9.977 -31.274 1.00 91.56 81 ILE A CA 1
ATOM 628 C C . ILE A 1 81 ? 18.697 9.329 -30.902 1.00 91.56 81 ILE A C 1
ATOM 630 O O . ILE A 1 81 ? 18.303 9.348 -29.733 1.00 91.56 81 ILE A O 1
ATOM 634 N N . ALA A 1 82 ? 18.008 8.728 -31.875 1.00 90.50 82 ALA A N 1
ATOM 635 C CA . ALA A 1 82 ? 16.734 8.053 -31.649 1.00 90.50 82 ALA A CA 1
ATOM 636 C C . ALA A 1 82 ? 16.880 6.829 -30.728 1.00 90.50 82 ALA A C 1
ATOM 638 O O . ALA A 1 82 ? 16.073 6.658 -29.811 1.00 90.50 82 ALA A O 1
ATOM 639 N N . LEU A 1 83 ? 17.916 6.006 -30.933 1.00 91.50 83 LEU A N 1
ATOM 640 C CA . LEU A 1 83 ? 18.222 4.863 -30.066 1.00 91.50 83 LEU A CA 1
ATOM 641 C C . LEU A 1 83 ? 18.502 5.321 -28.632 1.00 91.50 83 LEU A C 1
ATOM 643 O O . LEU A 1 83 ? 17.863 4.826 -27.703 1.00 91.50 83 LEU A O 1
ATOM 647 N N . GLN A 1 84 ? 19.369 6.322 -28.457 1.00 92.38 84 GLN A N 1
ATOM 648 C CA . GLN A 1 84 ? 19.714 6.859 -27.142 1.00 92.38 84 GLN A CA 1
ATOM 649 C C . GLN A 1 84 ? 18.484 7.401 -26.408 1.00 92.38 84 GLN A C 1
ATOM 651 O O . GLN A 1 84 ? 18.240 7.036 -25.259 1.00 92.38 84 GLN A O 1
ATOM 656 N N . SER A 1 85 ? 17.674 8.231 -27.073 1.00 93.88 85 SER A N 1
ATOM 657 C CA . SER A 1 85 ? 16.450 8.781 -26.479 1.00 93.88 85 SER A CA 1
ATOM 658 C C . SER A 1 85 ? 15.496 7.679 -26.021 1.00 93.88 85 SER A C 1
ATOM 660 O O . SER A 1 85 ? 14.891 7.784 -24.955 1.00 93.88 85 SER A O 1
ATOM 662 N N . ARG A 1 86 ? 15.386 6.604 -26.803 1.00 92.88 86 ARG A N 1
ATOM 663 C CA . ARG A 1 86 ? 14.508 5.481 -26.500 1.00 92.88 86 ARG A CA 1
ATOM 664 C C . ARG A 1 86 ? 14.979 4.667 -25.292 1.00 92.88 86 ARG A C 1
ATOM 666 O O . ARG A 1 86 ? 14.147 4.253 -24.488 1.00 92.88 86 ARG A O 1
ATOM 673 N N . ILE A 1 87 ? 16.285 4.444 -25.165 1.00 94.75 87 ILE A N 1
ATOM 674 C CA . ILE A 1 87 ? 16.881 3.721 -24.032 1.00 94.75 87 ILE A CA 1
ATOM 675 C C . ILE A 1 87 ? 16.700 4.511 -22.741 1.00 94.75 87 ILE A C 1
ATOM 677 O O . ILE A 1 87 ? 16.255 3.950 -21.743 1.00 94.75 87 ILE A O 1
ATOM 681 N N . GLU A 1 88 ? 16.990 5.814 -22.769 1.00 95.12 88 GLU A N 1
ATOM 682 C CA . GLU A 1 88 ? 16.837 6.661 -21.584 1.00 95.12 88 GLU A CA 1
ATOM 683 C C . GLU A 1 88 ? 15.372 6.780 -21.160 1.00 95.12 88 GLU A C 1
ATOM 685 O O . GLU A 1 88 ? 15.077 6.718 -19.971 1.00 95.12 88 GLU A O 1
ATOM 690 N N . ALA A 1 89 ? 14.436 6.862 -22.113 1.00 95.19 89 ALA A N 1
ATOM 691 C CA . ALA A 1 89 ? 13.008 6.859 -21.804 1.00 95.19 89 ALA A CA 1
ATOM 692 C C . ALA A 1 89 ? 12.553 5.543 -21.148 1.00 95.19 89 ALA A C 1
ATOM 694 O O . ALA A 1 89 ? 11.792 5.571 -20.182 1.00 95.19 89 ALA A O 1
ATOM 695 N N . LEU A 1 90 ? 13.024 4.393 -21.647 1.00 95.75 90 LEU A N 1
ATOM 696 C CA . LEU A 1 90 ? 12.730 3.088 -21.046 1.00 95.75 90 LEU A CA 1
ATOM 697 C C . LEU A 1 90 ? 13.294 2.996 -19.623 1.00 95.75 90 LEU A C 1
ATOM 699 O O . LEU A 1 90 ? 12.593 2.578 -18.704 1.00 95.75 90 LEU A O 1
ATOM 703 N N . ARG A 1 91 ? 14.557 3.399 -19.450 1.00 95.69 91 ARG A N 1
ATOM 704 C CA . ARG A 1 91 ? 15.248 3.381 -18.161 1.00 95.69 91 ARG A CA 1
ATOM 705 C C . ARG A 1 91 ? 14.551 4.276 -17.143 1.00 95.69 91 ARG A C 1
ATOM 707 O O . ARG A 1 91 ? 14.317 3.828 -16.028 1.00 95.69 91 ARG A O 1
ATOM 714 N N . ALA A 1 92 ? 14.220 5.509 -17.525 1.00 96.94 92 ALA A N 1
ATOM 715 C CA . ALA A 1 92 ? 13.531 6.456 -16.656 1.00 96.94 92 ALA A CA 1
ATOM 716 C C . ALA A 1 92 ? 12.189 5.888 -16.180 1.00 96.94 92 ALA A C 1
ATOM 718 O O . ALA A 1 92 ? 11.977 5.786 -14.980 1.00 96.94 92 ALA A O 1
ATOM 719 N N . ARG A 1 93 ? 11.351 5.386 -17.100 1.00 97.06 93 ARG A N 1
ATOM 720 C CA . ARG A 1 93 ? 10.065 4.765 -16.742 1.00 97.06 93 ARG A CA 1
ATOM 721 C C . ARG A 1 93 ? 10.211 3.583 -15.789 1.00 97.06 93 ARG A C 1
ATOM 723 O O . ARG A 1 93 ? 9.436 3.463 -14.852 1.00 97.06 93 ARG A O 1
ATOM 730 N N . TYR A 1 94 ? 11.200 2.716 -16.004 1.00 97.44 94 TYR A N 1
ATOM 731 C CA . TYR A 1 94 ? 11.436 1.584 -15.105 1.00 97.44 94 TYR A CA 1
ATOM 732 C C . TYR A 1 94 ? 11.878 2.025 -13.698 1.00 97.44 94 TYR A C 1
ATOM 734 O O . TYR A 1 94 ? 11.445 1.441 -12.703 1.00 97.44 94 TYR A O 1
ATOM 742 N N . LEU A 1 95 ? 12.723 3.058 -13.606 1.00 97.12 95 LEU A N 1
ATOM 743 C CA . LEU A 1 95 ? 13.146 3.623 -12.322 1.00 97.12 95 LEU A CA 1
ATOM 744 C C . LEU A 1 95 ? 11.981 4.300 -11.598 1.00 97.12 95 LEU A C 1
ATOM 746 O O . LEU A 1 95 ? 11.797 4.058 -10.408 1.00 97.12 95 LEU A O 1
ATOM 750 N N . ASP A 1 96 ? 11.177 5.079 -12.319 1.00 97.25 96 ASP A N 1
ATOM 751 C CA . ASP A 1 96 ? 9.982 5.726 -11.775 1.00 97.25 96 ASP A CA 1
ATOM 752 C C . ASP A 1 96 ? 8.981 4.676 -11.274 1.00 97.25 96 ASP A C 1
ATOM 754 O O . ASP A 1 96 ? 8.491 4.776 -10.152 1.00 97.25 96 ASP A O 1
ATOM 758 N N . LEU A 1 97 ? 8.737 3.616 -12.054 1.00 97.12 97 LEU A N 1
ATOM 759 C CA . LEU A 1 97 ? 7.868 2.508 -11.657 1.00 97.12 97 LEU A CA 1
ATOM 760 C C . LEU A 1 97 ? 8.370 1.811 -10.387 1.00 97.12 97 LEU A C 1
ATOM 762 O O . LEU A 1 97 ? 7.577 1.535 -9.487 1.00 97.12 97 LEU A O 1
ATOM 766 N N . THR A 1 98 ? 9.674 1.541 -10.294 1.00 96.75 98 THR A N 1
ATOM 767 C CA . THR A 1 98 ? 10.275 0.952 -9.085 1.00 96.75 98 THR A CA 1
ATOM 768 C C . THR A 1 98 ? 10.086 1.873 -7.878 1.00 96.75 98 THR A C 1
ATOM 770 O O . THR A 1 98 ? 9.639 1.416 -6.833 1.00 96.75 98 THR A O 1
ATOM 773 N N . ALA A 1 99 ? 10.326 3.179 -8.035 1.00 96.88 99 ALA A N 1
ATOM 774 C CA . ALA A 1 99 ? 10.157 4.151 -6.955 1.00 96.88 99 ALA A CA 1
ATOM 775 C C . ALA A 1 99 ? 8.699 4.251 -6.469 1.00 96.88 99 ALA A C 1
ATOM 777 O O . ALA A 1 99 ? 8.450 4.236 -5.265 1.00 96.88 99 ALA A O 1
ATOM 778 N N . VAL A 1 100 ? 7.733 4.295 -7.393 1.00 95.69 100 VAL A N 1
ATOM 779 C CA . VAL A 1 100 ? 6.296 4.278 -7.062 1.00 95.69 100 VAL A CA 1
ATOM 780 C C . VAL A 1 100 ? 5.910 2.970 -6.368 1.00 95.69 100 VAL A C 1
ATOM 782 O O . VAL A 1 100 ? 5.102 2.972 -5.440 1.00 95.69 100 VAL A O 1
ATOM 785 N N . THR A 1 101 ? 6.489 1.848 -6.796 1.00 96.50 101 THR A N 1
ATOM 786 C CA . THR A 1 101 ? 6.264 0.542 -6.163 1.00 96.50 101 THR A CA 1
ATOM 787 C C . THR A 1 101 ? 6.747 0.549 -4.716 1.00 96.50 101 THR A C 1
ATOM 789 O O . THR A 1 101 ? 5.980 0.178 -3.832 1.00 96.50 101 THR A O 1
ATOM 792 N N . ASP A 1 102 ? 7.961 1.035 -4.457 1.00 96.50 102 ASP A N 1
ATOM 793 C CA . ASP A 1 102 ? 8.522 1.128 -3.105 1.00 96.50 102 ASP A CA 1
ATOM 794 C C . ASP A 1 102 ? 7.694 2.049 -2.193 1.00 96.50 102 ASP A C 1
ATOM 796 O O . ASP A 1 102 ? 7.435 1.710 -1.036 1.00 96.50 102 ASP A O 1
ATOM 800 N N . GLU A 1 103 ? 7.220 3.187 -2.715 1.00 94.38 103 GLU A N 1
ATOM 801 C CA . GLU A 1 103 ? 6.326 4.094 -1.983 1.00 94.38 103 GLU A CA 1
ATOM 802 C C . GLU A 1 103 ? 5.015 3.395 -1.596 1.00 94.38 103 GLU A C 1
ATOM 804 O O . GLU A 1 103 ? 4.607 3.433 -0.432 1.00 94.38 103 GLU A O 1
ATOM 809 N N . LYS A 1 104 ? 4.371 2.699 -2.541 1.00 93.94 104 LYS A N 1
ATOM 810 C CA . LYS A 1 104 ? 3.129 1.965 -2.260 1.00 93.94 104 LYS A CA 1
ATOM 811 C C . LYS A 1 104 ? 3.341 0.805 -1.288 1.00 93.94 104 LYS A C 1
ATOM 813 O O . LYS A 1 104 ? 2.455 0.556 -0.473 1.00 93.94 104 LYS A O 1
ATOM 818 N N . ILE A 1 105 ? 4.492 0.123 -1.337 1.00 95.50 105 ILE A N 1
ATOM 819 C CA . ILE A 1 105 ? 4.834 -0.937 -0.374 1.00 95.50 105 ILE A CA 1
ATOM 820 C C . ILE A 1 105 ? 4.867 -0.345 1.031 1.00 95.50 105 ILE A C 1
ATOM 822 O O . ILE A 1 105 ? 4.241 -0.899 1.934 1.00 95.50 105 ILE A O 1
ATOM 826 N N . ALA A 1 106 ? 5.555 0.786 1.209 1.00 94.81 106 ALA A N 1
ATOM 827 C CA . ALA A 1 106 ? 5.640 1.452 2.502 1.00 94.81 106 ALA A CA 1
ATOM 828 C C . ALA A 1 106 ? 4.242 1.813 3.030 1.00 94.81 106 ALA A C 1
ATOM 830 O O . ALA A 1 106 ? 3.893 1.414 4.141 1.00 94.81 106 ALA A O 1
ATOM 831 N N . ILE A 1 107 ? 3.415 2.459 2.201 1.00 93.44 107 ILE A N 1
ATOM 832 C CA . ILE A 1 107 ? 2.057 2.877 2.577 1.00 93.44 107 ILE A CA 1
ATOM 833 C C . ILE A 1 107 ? 1.182 1.677 2.958 1.00 93.44 107 ILE A C 1
ATOM 835 O O . ILE A 1 107 ? 0.590 1.683 4.035 1.00 93.44 107 ILE A O 1
ATOM 839 N N . LEU A 1 108 ? 1.094 0.639 2.117 1.00 94.06 108 LEU A N 1
ATOM 840 C CA . LEU A 1 108 ? 0.230 -0.517 2.400 1.00 94.06 108 LEU A CA 1
ATOM 841 C C . LEU A 1 108 ? 0.714 -1.327 3.609 1.00 94.06 108 LEU A C 1
ATOM 843 O O . LEU A 1 108 ? -0.111 -1.818 4.379 1.00 94.06 108 LEU A O 1
ATOM 847 N N . SER A 1 109 ? 2.033 -1.419 3.817 1.00 94.19 109 SER A N 1
ATOM 848 C CA . SER A 1 109 ? 2.607 -2.105 4.982 1.00 94.19 109 SER A CA 1
ATOM 849 C C . SER A 1 109 ? 2.285 -1.420 6.313 1.00 94.19 109 SER A C 1
ATOM 851 O O . SER A 1 109 ? 2.246 -2.087 7.345 1.00 94.19 109 SER A O 1
ATOM 853 N N . GLU A 1 110 ? 2.033 -0.109 6.291 1.00 94.81 110 GLU A N 1
ATOM 854 C CA . GLU A 1 110 ? 1.621 0.671 7.458 1.00 94.81 110 GLU A CA 1
ATOM 855 C C . GLU A 1 110 ? 0.092 0.704 7.600 1.00 94.81 110 GLU A C 1
ATOM 857 O O . GLU A 1 110 ? -0.440 0.499 8.690 1.00 94.81 110 GLU A O 1
ATOM 862 N N . ALA A 1 111 ? -0.630 0.894 6.493 1.00 94.00 111 ALA A N 1
ATOM 863 C CA . ALA A 1 111 ? -2.083 1.034 6.493 1.00 94.00 111 ALA A CA 1
ATOM 864 C C . ALA A 1 111 ? -2.814 -0.250 6.910 1.00 94.00 111 ALA A C 1
ATOM 866 O O . ALA A 1 111 ? -3.786 -0.167 7.658 1.00 94.00 111 ALA A O 1
ATOM 867 N N . LEU A 1 112 ? -2.365 -1.431 6.463 1.00 95.19 112 LEU A N 1
ATOM 868 C CA . LEU A 1 112 ? -3.027 -2.702 6.780 1.00 95.19 112 LEU A CA 1
ATOM 869 C C . LEU A 1 112 ? -3.108 -2.983 8.294 1.00 95.19 112 LEU A C 1
ATOM 871 O O . LEU A 1 112 ? -4.225 -3.115 8.794 1.00 95.19 112 LEU A O 1
ATOM 875 N N . PRO A 1 113 ? -1.998 -3.015 9.060 1.00 95.75 113 PRO A N 1
ATOM 876 C CA . PRO A 1 113 ? -2.072 -3.295 10.494 1.00 95.75 113 PRO A CA 1
ATOM 877 C C . PRO A 1 113 ? -2.815 -2.205 11.276 1.00 95.75 113 PRO A C 1
ATOM 879 O O . PRO A 1 113 ? -3.440 -2.495 12.293 1.00 95.75 113 PRO A O 1
ATOM 882 N N . LEU A 1 114 ? -2.759 -0.947 10.827 1.00 95.50 114 LEU A N 1
ATOM 883 C CA . LEU A 1 114 ? -3.552 0.131 11.419 1.00 95.50 114 LEU A CA 1
ATOM 884 C C . LEU A 1 114 ? -5.049 -0.087 11.175 1.00 95.50 114 LEU A C 1
ATOM 886 O O . LEU A 1 114 ? -5.847 0.064 12.094 1.00 95.50 114 LEU A O 1
ATOM 890 N N . SER A 1 115 ? -5.428 -0.473 9.959 1.00 95.50 115 SER A N 1
ATOM 891 C CA . SER A 1 115 ? -6.812 -0.776 9.606 1.00 95.50 115 SER A CA 1
ATOM 892 C C . SER A 1 115 ? -7.350 -1.958 10.411 1.00 95.50 115 SER A C 1
ATOM 894 O O . SER A 1 115 ? -8.436 -1.844 10.973 1.00 95.50 115 SER A O 1
ATOM 896 N N . GLU A 1 116 ? -6.590 -3.049 10.540 1.00 95.38 116 GLU A N 1
ATOM 897 C CA . GLU A 1 116 ? -6.967 -4.207 11.366 1.00 95.38 116 GLU A CA 1
ATOM 898 C C . GLU A 1 116 ? -7.235 -3.787 12.814 1.00 95.38 116 GLU A C 1
ATOM 900 O O . GLU A 1 116 ? -8.335 -3.984 13.323 1.00 95.38 116 GLU A O 1
ATOM 905 N N . LYS A 1 117 ? -6.278 -3.096 13.444 1.00 95.44 117 LYS A N 1
ATOM 906 C CA . LYS A 1 117 ? -6.427 -2.612 14.823 1.00 95.44 117 LYS A CA 1
ATOM 907 C C . LYS A 1 117 ? -7.596 -1.651 15.003 1.00 95.44 117 LYS A C 1
ATOM 909 O O . LYS A 1 117 ? -8.286 -1.720 16.015 1.00 95.44 117 LYS A O 1
ATOM 914 N N . PHE A 1 118 ? -7.813 -0.751 14.043 1.00 94.88 118 PHE A N 1
ATOM 915 C CA . PHE A 1 118 ? -8.943 0.172 14.080 1.00 94.88 118 PHE A CA 1
ATOM 916 C C . PHE A 1 118 ? -10.266 -0.591 14.119 1.00 94.88 118 PHE A C 1
ATOM 918 O O . PHE A 1 118 ? -11.109 -0.289 14.956 1.00 94.88 118 PHE A O 1
ATOM 925 N N . HIS A 1 119 ? -10.443 -1.570 13.229 1.00 93.94 119 HIS A N 1
ATOM 926 C CA . HIS A 1 119 ? -11.688 -2.330 13.130 1.00 93.94 119 HIS A CA 1
ATOM 927 C C . HIS A 1 119 ? -11.881 -3.256 14.334 1.00 93.94 119 HIS A C 1
ATOM 929 O O . HIS A 1 119 ? -12.968 -3.267 14.901 1.00 93.94 119 HIS A O 1
ATOM 935 N N . ASP A 1 120 ? -10.828 -3.942 14.784 1.00 94.69 120 ASP A N 1
ATOM 936 C CA . ASP A 1 120 ? -10.878 -4.798 15.973 1.00 94.69 120 ASP A CA 1
ATOM 937 C C . ASP A 1 120 ? -11.252 -3.992 17.228 1.00 94.69 120 ASP A C 1
ATOM 939 O O . ASP A 1 120 ? -12.164 -4.367 17.968 1.00 94.69 120 ASP A O 1
ATOM 943 N N . GLY A 1 121 ? -10.586 -2.854 17.454 1.00 93.69 121 GLY A N 1
ATOM 944 C CA . GLY A 1 121 ? -10.886 -1.966 18.577 1.00 93.69 121 GLY A CA 1
ATOM 945 C C . GLY A 1 121 ? -12.294 -1.378 18.484 1.00 93.69 121 GLY A C 1
ATOM 946 O O . GLY A 1 121 ? -13.033 -1.372 19.472 1.00 93.69 121 GLY A O 1
ATOM 947 N N . TYR A 1 122 ? -12.690 -0.924 17.289 1.00 93.19 122 TYR A N 1
ATOM 948 C CA . TYR A 1 122 ? -14.032 -0.403 17.035 1.00 93.19 122 TYR A CA 1
ATOM 949 C C . TYR A 1 122 ? -15.101 -1.446 17.374 1.00 93.19 122 TYR A C 1
ATOM 951 O O . TYR A 1 122 ? -16.042 -1.131 18.099 1.00 93.19 122 TYR A O 1
ATOM 959 N N . ASP A 1 123 ? -14.936 -2.689 16.921 1.00 94.25 123 ASP A N 1
ATOM 960 C CA . ASP A 1 123 ? -15.878 -3.776 17.182 1.00 94.25 123 ASP A CA 1
ATOM 961 C C . ASP A 1 123 ? -15.953 -4.133 18.672 1.00 94.25 123 ASP A C 1
ATOM 963 O O . ASP A 1 123 ? -17.050 -4.348 19.190 1.00 94.25 123 ASP A O 1
ATOM 967 N N . ILE A 1 124 ? -14.819 -4.154 19.382 1.00 93.88 124 ILE A N 1
ATOM 968 C CA . ILE A 1 124 ? -14.775 -4.407 20.831 1.00 93.88 124 ILE A CA 1
ATOM 969 C C . ILE A 1 124 ? -15.565 -3.339 21.592 1.00 93.88 124 ILE A C 1
ATOM 971 O O . ILE A 1 124 ? -16.445 -3.669 22.394 1.00 93.88 124 ILE A O 1
ATOM 975 N N . VAL A 1 125 ? -15.265 -2.061 21.344 1.00 93.50 125 VAL A N 1
ATOM 976 C CA . VAL A 1 125 ? -15.930 -0.948 22.031 1.00 93.50 125 VAL A CA 1
ATOM 977 C C . VAL A 1 125 ? -17.409 -0.911 21.655 1.00 93.50 125 VAL A C 1
ATOM 979 O O . VAL A 1 125 ? -18.253 -0.749 22.533 1.00 93.50 125 VAL A O 1
ATOM 982 N N . GLN A 1 126 ? -17.744 -1.129 20.383 1.00 93.81 126 GLN A N 1
ATOM 983 C CA . GLN A 1 126 ? -19.125 -1.132 19.915 1.00 93.81 126 GLN A CA 1
ATOM 984 C C . GLN A 1 126 ? -19.963 -2.231 20.571 1.00 93.81 126 GLN A C 1
ATOM 986 O O . GLN A 1 126 ? -21.039 -1.954 21.099 1.00 93.81 126 GLN A O 1
ATOM 991 N N . GLN A 1 127 ? -19.461 -3.468 20.596 1.00 93.88 127 GLN A N 1
ATOM 992 C CA . GLN A 1 127 ? -20.158 -4.589 21.231 1.00 93.88 127 GLN A CA 1
ATOM 993 C C . GLN A 1 127 ? -20.383 -4.345 22.723 1.00 93.88 127 GLN A C 1
ATOM 995 O O . GLN A 1 127 ? -21.440 -4.690 23.255 1.00 93.88 127 GLN A O 1
ATOM 1000 N N . TRP A 1 128 ? -19.404 -3.742 23.400 1.00 93.56 128 TRP A N 1
ATOM 1001 C CA . TRP A 1 128 ? -19.554 -3.363 24.798 1.00 93.56 128 TRP A CA 1
ATOM 1002 C C . TRP A 1 128 ? -20.623 -2.280 24.984 1.00 93.56 128 TRP A C 1
ATOM 1004 O O . TRP A 1 128 ? -21.488 -2.435 25.844 1.00 93.56 128 TRP A O 1
ATOM 1014 N N . MET A 1 129 ? -20.615 -1.221 24.166 1.00 92.00 129 MET A N 1
ATOM 1015 C CA . MET A 1 129 ? -21.615 -0.151 24.250 1.00 92.00 129 MET A CA 1
ATOM 1016 C C . MET A 1 129 ? -23.030 -0.687 24.034 1.00 92.00 129 MET A C 1
ATOM 1018 O O . MET A 1 129 ? -23.917 -0.390 24.831 1.00 92.00 129 MET A O 1
ATOM 1022 N N . ASP A 1 130 ? -23.230 -1.530 23.021 1.00 92.12 130 ASP A N 1
ATOM 1023 C CA . ASP A 1 130 ? -24.532 -2.132 22.730 1.00 92.12 130 ASP A CA 1
ATOM 1024 C C . ASP A 1 130 ? -25.025 -3.015 23.897 1.00 92.12 130 ASP A C 1
ATOM 1026 O O . ASP A 1 130 ? -26.205 -2.977 24.260 1.00 92.12 130 ASP A O 1
ATOM 1030 N N . ALA A 1 131 ? -24.125 -3.775 24.535 1.00 89.62 131 ALA A N 1
ATOM 1031 C CA . ALA A 1 131 ? -24.448 -4.578 25.715 1.00 89.62 131 ALA A CA 1
ATOM 1032 C C . ALA A 1 131 ? -24.818 -3.704 26.926 1.00 89.62 131 ALA A C 1
ATOM 1034 O O . ALA A 1 131 ? -25.819 -3.963 27.596 1.00 89.62 131 ALA A O 1
ATOM 1035 N N . VAL A 1 132 ? -24.057 -2.636 27.182 1.00 88.12 132 VAL A N 1
ATOM 1036 C CA . VAL A 1 132 ? -24.321 -1.713 28.293 1.00 88.12 132 VAL A CA 1
ATOM 1037 C C . VAL A 1 132 ? -25.626 -0.951 28.094 1.00 88.12 132 VAL A C 1
ATOM 1039 O O . VAL A 1 132 ? -26.422 -0.851 29.026 1.00 88.12 132 VAL A O 1
ATOM 1042 N N . GLU A 1 133 ? -25.894 -0.461 26.884 1.00 87.38 133 GLU A N 1
ATOM 1043 C CA . GLU A 1 133 ? -27.160 0.187 26.534 1.00 87.38 133 GLU A CA 1
ATOM 1044 C C . GLU A 1 133 ? -28.353 -0.753 26.770 1.00 87.38 133 GLU A C 1
ATOM 1046 O O . GLU A 1 133 ? -29.383 -0.337 27.315 1.00 87.38 133 GLU A O 1
ATOM 1051 N N . GLN A 1 134 ? -28.215 -2.032 26.409 1.00 87.62 134 GLN A N 1
ATOM 1052 C CA . GLN A 1 134 ? -29.244 -3.042 26.644 1.00 87.62 134 GLN A CA 1
ATOM 1053 C C . GLN A 1 134 ? -29.450 -3.323 28.139 1.00 87.62 134 GLN A C 1
ATOM 1055 O O . GLN A 1 134 ? -30.599 -3.410 28.594 1.00 87.62 134 GLN A O 1
ATOM 1060 N N . ASP A 1 135 ? -28.370 -3.461 28.903 1.00 85.19 135 ASP A N 1
ATOM 1061 C CA . ASP A 1 135 ? -28.429 -3.731 30.337 1.00 85.19 135 ASP A CA 1
ATOM 1062 C C . ASP A 1 135 ? -29.032 -2.542 31.095 1.00 85.19 135 ASP A C 1
ATOM 1064 O O . ASP A 1 135 ? -29.933 -2.731 31.916 1.00 85.19 135 ASP A O 1
ATOM 1068 N N . LEU A 1 136 ? -28.648 -1.306 30.768 1.00 80.25 136 LEU A N 1
ATOM 1069 C CA . LEU A 1 136 ? -29.215 -0.095 31.375 1.00 80.25 136 LEU A CA 1
ATOM 1070 C C . LEU A 1 136 ? -30.731 0.029 31.146 1.00 80.25 136 LEU A C 1
ATOM 1072 O O . LEU A 1 136 ? -31.447 0.510 32.026 1.00 80.25 136 LEU A O 1
ATOM 1076 N N . GLN A 1 137 ? -31.250 -0.451 30.012 1.00 80.88 137 GLN A N 1
ATOM 1077 C CA . GLN A 1 137 ? -32.691 -0.453 29.729 1.00 80.88 137 GLN A CA 1
ATOM 1078 C C . GLN A 1 137 ? -33.470 -1.540 30.487 1.00 80.88 137 GLN A C 1
ATOM 1080 O O . GLN A 1 137 ? -34.661 -1.364 30.749 1.00 80.88 137 GLN A O 1
ATOM 1085 N N . ASN A 1 138 ? -32.829 -2.664 30.829 1.00 78.50 138 ASN A N 1
ATOM 1086 C CA . ASN A 1 138 ? -33.517 -3.877 31.289 1.00 78.50 138 ASN A CA 1
ATOM 1087 C C . ASN A 1 138 ? -33.164 -4.312 32.722 1.00 78.50 138 ASN A C 1
ATOM 1089 O O . ASN A 1 138 ? -33.656 -5.347 33.177 1.00 78.50 138 ASN A O 1
ATOM 1093 N N . THR A 1 139 ? -32.344 -3.548 33.450 1.00 71.25 139 THR A N 1
ATOM 1094 C CA . THR A 1 139 ? -31.824 -3.973 34.758 1.00 71.25 139 THR A CA 1
ATOM 1095 C C . THR A 1 139 ? -32.851 -3.837 35.899 1.00 71.25 139 THR A C 1
ATOM 1097 O O . THR A 1 139 ? -33.315 -2.732 36.195 1.00 71.25 139 THR A O 1
ATOM 1100 N N . PRO A 1 140 ? -33.178 -4.932 36.618 1.00 69.62 140 PRO A N 1
ATOM 1101 C CA . PRO A 1 140 ? -33.944 -4.879 37.863 1.00 69.62 140 PRO A CA 1
ATOM 1102 C C . PRO A 1 140 ? -33.177 -4.155 38.981 1.00 69.62 140 PRO A C 1
ATOM 1104 O O . PRO A 1 140 ? -31.961 -4.296 39.103 1.00 69.62 140 PRO A O 1
ATOM 1107 N N . LEU A 1 141 ? -33.895 -3.460 39.873 1.00 64.56 141 LEU A N 1
ATOM 1108 C CA . LEU A 1 141 ? -33.304 -2.704 40.994 1.00 64.56 141 LEU A CA 1
ATOM 1109 C C . LEU A 1 141 ? -32.349 -3.536 41.878 1.00 64.56 141 LEU A C 1
ATOM 1111 O O . LEU A 1 141 ? -31.421 -2.995 42.469 1.00 64.56 141 LEU A O 1
ATOM 1115 N N . GLU A 1 142 ? -32.585 -4.845 41.988 1.00 63.78 142 GLU A N 1
ATOM 1116 C CA . GLU A 1 142 ? -31.849 -5.746 42.885 1.00 63.78 142 GLU A CA 1
ATOM 1117 C C . GLU A 1 142 ? -30.430 -6.084 42.393 1.00 63.78 142 GLU A C 1
ATOM 1119 O O . GLU A 1 142 ? -29.560 -6.376 43.210 1.00 63.78 142 GLU A O 1
ATOM 1124 N N . THR A 1 143 ? -30.172 -6.017 41.082 1.00 73.81 143 THR A N 1
ATOM 1125 C CA . THR A 1 143 ? -28.857 -6.309 40.473 1.00 73.81 143 THR A CA 1
ATOM 1126 C C . THR A 1 143 ? -28.113 -5.053 40.013 1.00 73.81 143 THR A C 1
ATOM 1128 O O . THR A 1 143 ? -26.949 -5.133 39.625 1.00 73.81 143 THR A O 1
ATOM 1131 N N . GLN A 1 144 ? -28.760 -3.887 40.099 1.00 77.19 144 GLN A N 1
ATOM 1132 C CA . GLN A 1 144 ? -28.287 -2.617 39.546 1.00 77.19 144 GLN A CA 1
ATOM 1133 C C . GLN A 1 144 ? -26.902 -2.199 40.058 1.00 77.19 144 GLN A C 1
ATOM 1135 O O . GLN A 1 144 ? -26.047 -1.835 39.262 1.00 77.19 144 GLN A O 1
ATOM 1140 N N . ALA A 1 145 ? -26.638 -2.309 41.363 1.00 80.75 145 ALA A N 1
ATOM 1141 C CA . ALA A 1 145 ? -25.359 -1.877 41.934 1.00 80.75 145 ALA A CA 1
ATOM 1142 C C . ALA A 1 145 ? -24.161 -2.730 41.473 1.00 80.75 145 ALA A C 1
ATOM 1144 O O . ALA A 1 145 ? -23.068 -2.208 41.283 1.00 80.75 145 ALA A O 1
ATOM 1145 N N . THR A 1 146 ? -24.351 -4.041 41.294 1.00 83.00 146 THR A N 1
ATOM 1146 C CA . THR A 1 146 ? -23.279 -4.939 40.831 1.00 83.00 146 THR A CA 1
ATOM 1147 C C . THR A 1 146 ? -23.004 -4.759 39.343 1.00 83.00 146 THR A C 1
ATOM 1149 O O . THR A 1 146 ? -21.847 -4.774 38.940 1.00 83.00 146 THR A O 1
ATOM 1152 N N . ILE A 1 147 ? -24.057 -4.562 38.545 1.00 83.00 147 ILE A N 1
ATOM 1153 C CA . ILE A 1 147 ? -23.941 -4.322 37.103 1.00 83.00 147 ILE A CA 1
ATOM 1154 C C . ILE A 1 147 ? -23.241 -2.980 36.841 1.00 83.00 147 ILE A C 1
ATOM 1156 O O . ILE A 1 147 ? -22.289 -2.945 36.070 1.00 83.00 147 ILE A O 1
ATOM 1160 N N . LEU A 1 148 ? -23.621 -1.909 37.550 1.00 83.75 148 LEU A N 1
ATOM 1161 C CA . LEU A 1 148 ? -22.964 -0.601 37.426 1.00 83.75 148 LEU A CA 1
ATOM 1162 C C . LEU A 1 148 ? -21.476 -0.656 37.795 1.00 83.75 148 LEU A C 1
ATOM 1164 O O . LEU A 1 148 ? -20.649 -0.156 37.044 1.00 83.75 148 LEU A O 1
ATOM 1168 N N . ALA A 1 149 ? -21.112 -1.339 38.886 1.00 86.31 149 ALA A N 1
ATOM 1169 C CA . ALA A 1 149 ? -19.707 -1.490 39.271 1.00 86.31 149 ALA A CA 1
ATOM 1170 C C . ALA A 1 149 ? -18.873 -2.249 38.217 1.00 86.31 149 ALA A C 1
ATOM 1172 O O . ALA A 1 149 ? -17.696 -1.946 38.028 1.00 86.31 149 ALA A O 1
ATOM 1173 N N . GLN A 1 150 ? -19.468 -3.229 37.523 1.00 87.56 150 GLN A N 1
ATOM 1174 C CA . GLN A 1 150 ? -18.804 -3.912 36.409 1.00 87.56 150 GLN A CA 1
ATOM 1175 C C . GLN A 1 150 ? -18.627 -2.973 35.207 1.00 87.56 150 GLN A C 1
ATOM 1177 O O . GLN A 1 150 ? -17.547 -2.927 34.627 1.00 87.56 150 GLN A O 1
ATOM 1182 N N . MET A 1 151 ? -19.655 -2.187 34.875 1.00 88.38 151 MET A N 1
ATOM 1183 C CA . MET A 1 151 ? -19.595 -1.201 33.792 1.00 88.38 151 MET A CA 1
ATOM 1184 C C . MET A 1 151 ? -18.534 -0.119 34.053 1.00 88.38 151 MET A C 1
ATOM 1186 O O . MET A 1 151 ? -17.820 0.261 33.130 1.00 88.38 151 MET A O 1
ATOM 1190 N N . GLU A 1 152 ? -18.385 0.354 35.296 1.00 88.06 152 GLU A N 1
ATOM 1191 C CA . GLU A 1 152 ? -17.330 1.303 35.694 1.00 88.06 152 GLU A CA 1
ATOM 1192 C C . GLU A 1 152 ? -15.914 0.724 35.510 1.00 88.06 152 GLU A C 1
ATOM 1194 O O . GLU A 1 152 ? -15.002 1.406 35.024 1.00 88.06 152 GLU A O 1
ATOM 1199 N N . ASP A 1 153 ? -15.713 -0.545 35.879 1.00 91.25 153 ASP A N 1
ATOM 1200 C CA . ASP A 1 153 ? -14.442 -1.249 35.679 1.00 91.25 153 ASP A CA 1
ATOM 1201 C C . ASP A 1 153 ? -14.126 -1.412 34.182 1.00 91.25 153 ASP A C 1
ATOM 1203 O O . ASP A 1 153 ? -13.006 -1.131 33.745 1.00 91.25 153 ASP A O 1
ATOM 1207 N N . ASP A 1 154 ? -15.124 -1.778 33.376 1.00 90.94 154 ASP A N 1
ATOM 1208 C CA . ASP A 1 154 ? -14.973 -1.920 31.926 1.00 90.94 154 ASP A CA 1
ATOM 1209 C C . ASP A 1 154 ? -14.689 -0.575 31.239 1.00 90.94 154 ASP A C 1
ATOM 1211 O O . ASP A 1 154 ? -13.778 -0.492 30.416 1.00 90.94 154 ASP A O 1
ATOM 1215 N N . LEU A 1 155 ? -15.370 0.509 31.635 1.00 89.69 155 LEU A N 1
ATOM 1216 C CA . LEU A 1 155 ? -15.092 1.875 31.164 1.00 89.69 155 LEU A CA 1
ATOM 1217 C C . LEU A 1 155 ? -13.630 2.271 31.384 1.00 89.69 155 LEU A C 1
ATOM 1219 O O . LEU A 1 155 ? -13.004 2.898 30.525 1.00 89.69 155 LEU A O 1
ATOM 1223 N N . THR A 1 156 ? -13.072 1.896 32.534 1.00 90.38 156 THR A N 1
ATOM 1224 C CA . THR A 1 156 ? -11.680 2.203 32.875 1.00 90.38 156 THR A CA 1
ATOM 1225 C C . THR A 1 156 ? -10.704 1.457 31.959 1.00 90.38 156 THR A C 1
ATOM 1227 O O . THR A 1 156 ? -9.652 1.995 31.610 1.00 90.38 156 THR A O 1
ATOM 1230 N N . LYS A 1 157 ? -11.059 0.237 31.538 1.00 91.88 157 LYS A N 1
ATOM 1231 C CA . LYS A 1 157 ? -10.252 -0.601 30.637 1.00 91.88 157 LYS A CA 1
ATOM 1232 C C . LYS A 1 157 ? -10.399 -0.224 29.166 1.00 91.88 157 LYS A C 1
ATOM 1234 O O . LYS A 1 157 ? -9.426 -0.344 28.433 1.00 91.88 157 LYS A O 1
ATOM 1239 N N . LEU A 1 158 ? -11.581 0.225 28.746 1.00 93.00 158 LEU A N 1
ATOM 1240 C CA . LEU A 1 158 ? -11.889 0.554 27.350 1.00 93.00 158 LEU A CA 1
ATOM 1241 C C . LEU A 1 158 ? -11.533 1.990 26.964 1.00 93.00 158 LEU A C 1
ATOM 1243 O O . LEU A 1 158 ? -11.388 2.286 25.784 1.00 93.00 158 LEU A O 1
ATOM 1247 N N . ARG A 1 159 ? -11.349 2.897 27.929 1.00 92.56 159 ARG A N 1
ATOM 1248 C CA . ARG A 1 159 ? -10.930 4.274 27.630 1.00 92.56 159 ARG A CA 1
ATOM 1249 C C . ARG A 1 159 ? -9.608 4.346 26.835 1.00 92.56 159 ARG A C 1
ATOM 1251 O O . ARG A 1 159 ? -9.590 5.073 25.845 1.00 92.56 159 ARG A O 1
ATOM 1258 N N . PRO A 1 160 ? -8.543 3.597 27.190 1.00 93.38 160 PRO A N 1
ATOM 1259 C CA . PRO A 1 160 ? -7.341 3.500 26.361 1.00 93.38 160 PRO A CA 1
ATOM 1260 C C . PRO A 1 160 ? -7.604 2.992 24.938 1.00 93.38 160 PRO A C 1
ATOM 1262 O O . PRO A 1 160 ? -6.991 3.499 24.009 1.00 93.38 160 PRO A O 1
ATOM 1265 N N . GLU A 1 161 ? -8.528 2.043 24.756 1.00 92.38 161 GLU A N 1
ATOM 1266 C CA . GLU A 1 161 ? -8.887 1.514 23.429 1.00 92.38 161 GLU A CA 1
ATOM 1267 C C . GLU A 1 161 ? -9.544 2.598 22.564 1.00 92.38 161 GLU A C 1
ATOM 1269 O O . GLU A 1 161 ? -9.203 2.756 21.397 1.00 92.38 161 GLU A O 1
ATOM 1274 N N . VAL A 1 162 ? -10.434 3.418 23.136 1.00 93.19 162 VAL A N 1
ATOM 1275 C CA . VAL A 1 162 ? -11.042 4.562 22.428 1.00 93.19 162 VAL A CA 1
ATOM 1276 C C . VAL A 1 162 ? -9.991 5.609 22.045 1.00 93.19 162 VAL A C 1
ATOM 1278 O O . VAL A 1 162 ? -10.027 6.151 20.940 1.00 93.19 162 VAL A O 1
ATOM 1281 N N . GLU A 1 163 ? -9.032 5.891 22.930 1.00 93.62 163 GLU A N 1
ATOM 1282 C CA . GLU A 1 163 ? -7.903 6.776 22.620 1.00 93.62 163 GLU A CA 1
ATOM 1283 C C . GLU A 1 163 ? -7.023 6.200 21.495 1.00 93.62 163 GLU A C 1
ATOM 1285 O O . GLU A 1 163 ? -6.666 6.929 20.567 1.00 93.62 163 GLU A O 1
ATOM 1290 N N . GLU A 1 164 ? -6.742 4.893 21.520 1.00 93.69 164 GLU A N 1
ATOM 1291 C CA . GLU A 1 164 ? -5.985 4.202 20.472 1.00 93.69 164 GLU A CA 1
ATOM 1292 C C . GLU A 1 164 ? -6.728 4.223 19.126 1.00 93.69 164 GLU A C 1
ATOM 1294 O O . GLU A 1 164 ? -6.127 4.584 18.115 1.00 93.69 164 GLU A O 1
ATOM 1299 N N . ILE A 1 165 ? -8.037 3.948 19.097 1.00 94.44 165 ILE A N 1
ATOM 1300 C CA . ILE A 1 165 ? -8.878 4.060 17.890 1.00 94.44 165 ILE A CA 1
ATOM 1301 C C . ILE A 1 165 ? -8.796 5.475 17.304 1.00 94.44 165 ILE A C 1
ATOM 1303 O O . ILE A 1 165 ? -8.631 5.635 16.092 1.00 94.44 165 ILE A O 1
ATOM 1307 N N . ASN A 1 166 ? -8.865 6.508 18.150 1.00 93.44 166 ASN A N 1
ATOM 1308 C CA . ASN A 1 166 ? -8.772 7.905 17.725 1.00 93.44 166 ASN A CA 1
ATOM 1309 C C . ASN A 1 166 ? -7.403 8.232 17.108 1.00 93.44 166 ASN A C 1
ATOM 1311 O O . ASN A 1 166 ? -7.321 8.941 16.100 1.00 93.44 166 ASN A O 1
ATOM 1315 N N . ASP A 1 167 ? -6.321 7.725 17.691 1.00 94.81 167 ASP A N 1
ATOM 1316 C CA . ASP A 1 167 ? -4.967 7.961 17.193 1.00 94.81 167 ASP A CA 1
ATOM 1317 C C . ASP A 1 167 ? -4.651 7.148 15.933 1.00 94.81 167 ASP A C 1
ATOM 1319 O O . ASP A 1 167 ? -3.989 7.657 15.024 1.00 94.81 167 ASP A O 1
ATOM 1323 N N . ILE A 1 168 ? -5.159 5.920 15.832 1.00 94.44 168 ILE A N 1
ATOM 1324 C CA . ILE A 1 168 ? -5.073 5.100 14.620 1.00 94.44 168 ILE A CA 1
ATOM 1325 C C . ILE A 1 168 ? -5.887 5.733 13.489 1.00 94.44 168 ILE A C 1
ATOM 1327 O O . ILE A 1 168 ? -5.393 5.808 12.366 1.00 94.44 168 ILE A O 1
ATOM 1331 N N . SER A 1 169 ? -7.085 6.255 13.771 1.00 93.50 169 SER A N 1
ATOM 1332 C CA . SER A 1 169 ? -7.909 6.970 12.785 1.00 93.50 169 SER A CA 1
ATOM 1333 C C . SER A 1 169 ? -7.138 8.128 12.154 1.00 93.50 169 SER A C 1
ATOM 1335 O O . SER A 1 169 ? -7.045 8.219 10.932 1.00 93.50 169 SER A O 1
ATOM 1337 N N . LYS A 1 170 ? -6.472 8.958 12.968 1.00 92.25 170 LYS A N 1
ATOM 1338 C CA . LYS A 1 170 ? -5.622 10.055 12.471 1.00 92.25 170 LYS A CA 1
ATOM 1339 C C . LYS A 1 170 ? -4.446 9.551 11.636 1.00 92.25 170 LYS A C 1
ATOM 1341 O O . LYS A 1 170 ? -4.095 10.177 10.638 1.00 92.25 170 LYS A O 1
ATOM 1346 N N . GLN A 1 171 ? -3.813 8.447 12.034 1.00 93.12 171 GLN A N 1
ATOM 1347 C CA . GLN A 1 171 ? -2.724 7.845 11.257 1.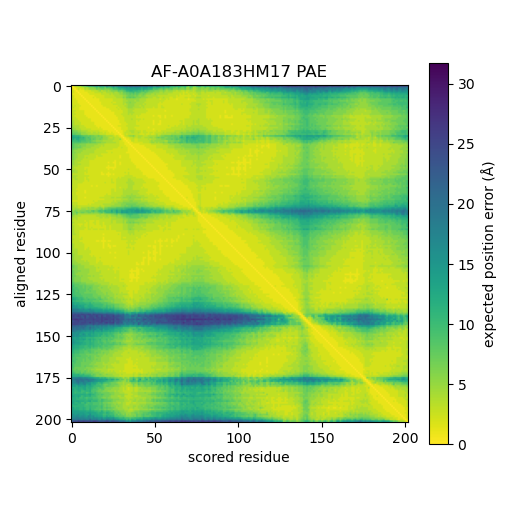00 93.12 171 GLN A CA 1
ATOM 1348 C C . GLN A 1 171 ? -3.227 7.359 9.892 1.00 93.12 171 GLN A C 1
ATOM 1350 O O . GLN A 1 171 ? -2.661 7.738 8.869 1.00 93.12 171 GLN A O 1
ATOM 1355 N N . LEU A 1 172 ? -4.341 6.623 9.857 1.00 92.00 172 LEU A N 1
ATOM 1356 C CA . LEU A 1 172 ? -4.977 6.176 8.617 1.00 92.00 172 LEU A CA 1
ATOM 1357 C C . LEU A 1 172 ? -5.400 7.351 7.729 1.00 92.00 172 LEU A C 1
ATOM 1359 O O . LEU A 1 172 ? -5.162 7.308 6.527 1.00 92.00 172 LEU A O 1
ATOM 1363 N N . GLN A 1 173 ? -5.946 8.429 8.295 1.00 90.88 173 GLN A N 1
ATOM 1364 C CA . GLN A 1 173 ? -6.306 9.635 7.539 1.00 90.88 173 GLN A CA 1
ATOM 1365 C C . GLN A 1 173 ? -5.093 10.323 6.892 1.00 90.88 173 GLN A C 1
ATOM 1367 O O . GLN A 1 173 ? -5.210 10.896 5.812 1.00 90.88 173 GLN A O 1
ATOM 1372 N N . ASN A 1 174 ? -3.920 10.268 7.530 1.00 89.75 174 ASN A N 1
ATOM 1373 C CA . ASN A 1 174 ? -2.690 10.825 6.960 1.00 89.75 174 ASN A CA 1
ATOM 1374 C C . ASN A 1 174 ? -2.107 9.946 5.843 1.00 89.75 174 ASN A C 1
ATOM 1376 O O . ASN A 1 174 ? -1.467 10.464 4.927 1.00 89.75 174 ASN A O 1
ATOM 1380 N N . LEU A 1 175 ? -2.313 8.629 5.923 1.00 87.69 175 LEU A N 1
ATOM 1381 C CA . LEU A 1 175 ? -1.815 7.657 4.945 1.00 87.69 175 LEU A CA 1
ATOM 1382 C C . LEU A 1 175 ? -2.737 7.528 3.729 1.00 87.69 175 LEU A C 1
ATOM 1384 O O . LEU A 1 175 ? -2.273 7.346 2.602 1.00 87.69 175 LEU A O 1
ATOM 1388 N N . VAL A 1 176 ? -4.048 7.629 3.945 1.00 83.12 176 VAL A N 1
ATOM 1389 C CA . VAL A 1 176 ? -5.066 7.369 2.932 1.00 83.12 176 VAL A CA 1
ATOM 1390 C C . VAL A 1 176 ? -5.654 8.688 2.438 1.00 83.12 176 VAL A C 1
ATOM 1392 O O . VAL A 1 176 ? -6.199 9.479 3.194 1.00 83.12 176 VAL A O 1
ATOM 1395 N N . ARG A 1 177 ? -5.596 8.926 1.122 1.00 77.56 177 ARG A N 1
ATOM 1396 C CA . ARG A 1 177 ? -6.171 10.134 0.488 1.00 77.56 177 ARG A CA 1
ATOM 1397 C C . ARG A 1 177 ? -7.687 10.058 0.263 1.00 77.56 177 ARG A C 1
ATOM 1399 O O . ARG A 1 177 ? -8.273 10.990 -0.280 1.00 77.56 177 ARG A O 1
ATOM 1406 N N . SER A 1 178 ? -8.308 8.932 0.600 1.00 78.25 178 SER A N 1
ATOM 1407 C CA . SER A 1 178 ? -9.712 8.618 0.333 1.00 78.25 178 SER A CA 1
ATOM 1408 C C . SER A 1 178 ? -10.430 8.187 1.614 1.00 78.25 178 SER A C 1
ATOM 1410 O O . SER A 1 178 ? -9.797 7.674 2.529 1.00 78.25 178 SER A O 1
ATOM 1412 N N . LYS A 1 179 ? -11.751 8.397 1.688 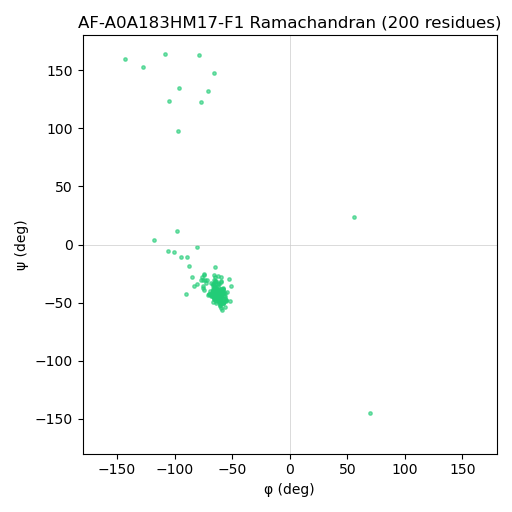1.00 79.56 179 LYS A N 1
ATOM 1413 C CA . LYS A 1 179 ? -12.598 7.984 2.827 1.00 79.56 179 LYS A CA 1
ATOM 1414 C C . LYS A 1 179 ? -12.146 8.523 4.205 1.00 79.56 179 LYS A C 1
ATOM 1416 O O . LYS A 1 179 ? -12.525 7.970 5.233 1.00 79.56 179 LYS A O 1
ATOM 1421 N N . THR A 1 180 ? -11.398 9.628 4.241 1.00 85.81 180 THR A N 1
ATOM 1422 C CA . THR A 1 180 ? -10.982 10.306 5.484 1.00 85.81 180 THR A CA 1
ATOM 1423 C C . THR A 1 180 ? -12.182 10.760 6.310 1.00 85.81 180 THR A C 1
ATOM 1425 O O . THR A 1 180 ? -12.223 10.516 7.510 1.00 85.81 180 THR A O 1
ATOM 1428 N N . ASP A 1 181 ? -13.195 11.318 5.646 1.00 86.75 181 ASP A N 1
ATOM 1429 C CA . ASP A 1 181 ? -14.421 11.814 6.283 1.00 86.75 181 ASP A CA 1
ATOM 1430 C C . ASP A 1 181 ? -15.231 10.671 6.920 1.00 86.75 181 ASP A C 1
ATOM 1432 O O . ASP A 1 181 ? -15.906 10.849 7.930 1.00 86.75 181 ASP A O 1
ATOM 1436 N N . GLU A 1 182 ? -15.165 9.471 6.331 1.00 88.81 182 GLU A N 1
ATOM 1437 C CA . GLU A 1 182 ? -15.824 8.282 6.872 1.00 88.81 182 GLU A CA 1
ATOM 1438 C C . GLU A 1 182 ? -15.128 7.798 8.149 1.00 88.81 182 GLU A C 1
ATOM 1440 O O . GLU A 1 182 ? -15.809 7.473 9.124 1.00 88.81 182 GLU A O 1
ATOM 1445 N N . LEU A 1 183 ? -13.788 7.775 8.155 1.00 89.00 183 LEU A N 1
ATOM 1446 C CA . LEU A 1 183 ? -13.005 7.465 9.353 1.00 89.00 183 LEU A CA 1
ATOM 1447 C C . LEU A 1 183 ? -13.307 8.465 10.470 1.00 89.00 183 LEU A C 1
ATOM 1449 O O . LEU A 1 183 ? -13.633 8.043 11.574 1.00 89.00 183 LEU A O 1
ATOM 1453 N N . GLU A 1 184 ? -13.270 9.766 10.171 1.00 89.50 184 GLU A N 1
ATOM 1454 C CA . GLU A 1 184 ? -13.579 10.830 11.134 1.00 89.50 184 GLU A CA 1
ATOM 1455 C C . GLU A 1 184 ? -14.984 10.657 11.724 1.00 89.50 184 GLU A C 1
ATOM 1457 O O . GLU A 1 184 ? -15.135 10.580 12.940 1.00 89.50 184 GLU A O 1
ATOM 1462 N N . MET A 1 185 ? -16.001 10.462 10.879 1.00 91.50 185 MET A N 1
ATOM 1463 C CA . MET A 1 185 ? -17.379 10.281 11.338 1.00 91.50 185 MET A CA 1
ATOM 1464 C C . MET A 1 185 ? -17.547 9.064 12.262 1.00 91.50 185 MET A C 1
ATOM 1466 O O . MET A 1 185 ? -18.245 9.155 13.271 1.00 91.50 185 MET A O 1
ATOM 1470 N N . ARG A 1 186 ? -16.925 7.920 11.939 1.00 90.25 186 ARG A N 1
ATOM 1471 C CA . ARG A 1 186 ? -16.999 6.712 12.785 1.00 90.25 186 ARG A CA 1
ATOM 1472 C C . ARG A 1 186 ? -16.286 6.908 14.121 1.00 90.25 186 ARG A C 1
ATOM 1474 O O . ARG A 1 186 ? -16.779 6.456 15.152 1.00 90.25 186 ARG A O 1
ATOM 1481 N N . THR A 1 187 ? -15.130 7.561 14.089 1.00 91.44 187 THR A N 1
ATOM 1482 C CA . THR A 1 187 ? -14.313 7.872 15.265 1.00 91.44 187 THR A CA 1
ATOM 1483 C C . THR A 1 187 ? -15.021 8.854 16.203 1.00 91.44 187 THR A C 1
ATOM 1485 O O . THR A 1 187 ? -15.024 8.662 17.422 1.00 91.44 187 THR A O 1
ATOM 1488 N N . ASP A 1 188 ? -15.693 9.859 15.649 1.00 92.19 188 ASP A N 1
ATOM 1489 C CA . ASP A 1 188 ? -16.487 10.806 16.425 1.00 92.19 188 ASP A CA 1
ATOM 1490 C C . ASP A 1 188 ? -17.720 10.133 17.038 1.00 92.19 188 ASP A C 1
ATOM 1492 O O . ASP A 1 188 ? -17.985 10.319 18.227 1.00 92.19 188 ASP A O 1
ATOM 1496 N N . ASP A 1 189 ? -18.448 9.310 16.273 1.00 93.00 189 ASP A N 1
ATOM 1497 C CA . ASP A 1 189 ? -19.624 8.584 16.771 1.00 93.00 189 ASP A CA 1
ATOM 1498 C C . ASP A 1 189 ? -19.276 7.682 17.962 1.00 93.00 189 ASP A C 1
ATOM 1500 O O . ASP A 1 189 ? -19.901 7.789 19.022 1.00 93.00 189 ASP A O 1
ATOM 1504 N N . ILE A 1 190 ? -18.231 6.852 17.831 1.00 91.31 190 ILE A N 1
ATOM 1505 C CA . ILE A 1 190 ? -17.834 5.935 18.905 1.00 91.31 190 ILE A CA 1
ATOM 1506 C C . ILE A 1 190 ? -17.365 6.701 20.147 1.00 91.31 190 ILE A C 1
ATOM 1508 O O . ILE A 1 190 ? -17.748 6.360 21.266 1.00 91.31 190 ILE A O 1
ATOM 1512 N N . THR A 1 191 ? -16.620 7.796 19.961 1.00 92.19 191 THR A N 1
ATOM 1513 C CA . THR A 1 191 ? -16.162 8.650 21.064 1.00 92.19 191 THR A CA 1
ATOM 1514 C C . THR A 1 191 ? -17.340 9.322 21.771 1.00 92.19 191 THR A C 1
ATOM 1516 O O . THR A 1 191 ? -17.396 9.354 23.002 1.00 92.19 191 THR A O 1
ATOM 1519 N N . HIS A 1 192 ? -18.307 9.854 21.022 1.00 92.81 192 HIS A N 1
ATOM 1520 C CA . HIS A 1 192 ? -19.484 10.503 21.594 1.00 92.81 192 HIS A CA 1
ATOM 1521 C C . HIS A 1 192 ? -20.365 9.523 22.368 1.00 92.81 192 HIS A C 1
ATOM 1523 O O . HIS A 1 192 ? -20.760 9.831 23.496 1.00 92.81 192 HIS A O 1
ATOM 1529 N N . ARG A 1 193 ? -20.642 8.343 21.802 1.00 92.06 193 ARG A N 1
ATOM 1530 C CA . ARG A 1 193 ? -21.440 7.303 22.468 1.00 92.06 193 ARG A CA 1
ATOM 1531 C C . ARG A 1 193 ? -20.753 6.777 23.723 1.00 92.06 193 ARG A C 1
ATOM 1533 O O . ARG A 1 193 ? -21.390 6.715 24.774 1.00 92.06 193 ARG A O 1
ATOM 1540 N N . PHE A 1 194 ? -19.452 6.502 23.653 1.00 91.88 194 PHE A N 1
ATOM 1541 C CA . PHE A 1 194 ? -18.684 6.021 24.799 1.00 91.88 194 PHE A CA 1
ATOM 1542 C C . PHE A 1 194 ? -18.691 7.030 25.954 1.00 91.88 194 PHE A C 1
ATOM 1544 O O . PHE A 1 194 ? -18.955 6.669 27.101 1.00 91.88 194 PHE A O 1
ATOM 1551 N N . ASN A 1 195 ? -18.478 8.316 25.655 1.00 91.12 195 ASN A N 1
ATOM 1552 C CA . ASN A 1 195 ? -18.532 9.376 26.662 1.00 91.12 195 ASN A CA 1
ATOM 1553 C C . ASN A 1 195 ? -19.929 9.514 27.275 1.00 91.12 195 ASN A C 1
ATOM 1555 O O . ASN A 1 195 ? -20.053 9.659 28.489 1.00 91.12 195 ASN A O 1
ATOM 1559 N N . HIS A 1 196 ? -20.978 9.415 26.457 1.00 90.12 196 HIS A N 1
ATOM 1560 C CA . HIS A 1 196 ? -22.349 9.474 26.946 1.00 90.12 196 HIS A CA 1
ATOM 1561 C C . HIS A 1 196 ? -22.672 8.329 27.916 1.00 90.12 196 HIS A C 1
ATOM 1563 O O . HIS A 1 196 ? -23.257 8.566 28.971 1.00 90.12 196 HIS A O 1
ATOM 1569 N N . LEU A 1 197 ? -22.257 7.098 27.601 1.00 86.69 197 LEU A N 1
ATOM 1570 C CA . LEU A 1 197 ? -22.425 5.954 28.502 1.00 86.69 197 LEU A CA 1
ATOM 1571 C C . LEU A 1 197 ? -21.579 6.096 29.765 1.00 86.69 197 LEU A C 1
ATOM 1573 O O . LEU A 1 197 ? -22.063 5.805 30.857 1.00 86.69 197 LEU A O 1
ATOM 1577 N N . SER A 1 198 ? -20.358 6.621 29.642 1.00 87.38 198 SER A N 1
ATOM 1578 C CA . SER A 1 198 ? -19.513 6.917 30.799 1.00 87.38 198 SER A CA 1
ATOM 1579 C C . SER A 1 198 ? -20.191 7.879 31.778 1.00 87.38 198 SER A C 1
ATOM 1581 O O . SER A 1 198 ? -20.058 7.687 32.984 1.00 87.38 198 SER A O 1
ATOM 1583 N N . GLU A 1 199 ? -20.921 8.883 31.284 1.00 87.38 199 GLU A N 1
ATOM 1584 C CA . GLU A 1 199 ? -21.690 9.823 32.112 1.00 87.38 199 GLU A CA 1
ATOM 1585 C C . GLU A 1 199 ? -22.942 9.199 32.742 1.00 87.38 199 GLU A C 1
ATOM 1587 O O . GLU A 1 199 ? -23.351 9.633 33.812 1.00 87.38 199 GLU A O 1
ATOM 1592 N N . GLN A 1 200 ? -23.567 8.211 32.095 1.00 82.81 200 GLN A N 1
ATOM 1593 C CA . GLN A 1 200 ? -24.743 7.524 32.645 1.00 82.81 200 GLN A CA 1
ATOM 1594 C C . GLN A 1 200 ? -24.393 6.504 33.734 1.00 82.81 200 GLN A C 1
ATOM 1596 O O . GLN A 1 200 ? -25.218 6.234 34.607 1.00 82.81 200 GLN A O 1
ATOM 1601 N N . VAL A 1 201 ? -23.208 5.901 33.634 1.00 80.62 201 VAL A N 1
ATOM 1602 C CA . VAL A 1 201 ? -22.726 4.869 34.559 1.00 80.62 201 VAL A CA 1
ATOM 1603 C C . VAL A 1 201 ? -22.062 5.478 35.806 1.00 80.62 201 VAL A C 1
ATOM 1605 O O . VAL A 1 201 ? -22.111 4.842 36.855 1.00 80.62 201 VAL A O 1
ATOM 1608 N N . SER A 1 202 ? -21.485 6.688 35.698 1.00 71.31 202 SER A N 1
ATOM 1609 C CA . SER A 1 202 ? -20.840 7.435 36.806 1.00 71.31 202 SER A CA 1
ATOM 1610 C C . SER A 1 202 ? -21.837 8.112 37.753 1.00 71.31 202 SER A C 1
ATOM 1612 O O . SER A 1 202 ? -21.501 8.262 38.952 1.00 71.31 202 SER A O 1
#

=== Feature glossary ===
The record interleaves many kinds of information about one protein. Here is each kind framed as the question it answers.

Q: What does the local fold look like, residue by residue?
A: The Foldseek 3Di string encodes local tertiary geometry as a 20-letter alphabet — one character per residue — derived from the relative positions of nearby Cα atoms. Unlike the amino-acid sequence, 3Di is a direct function of the 3D structure, so two proteins with the same fold have similar 3Di strings even at low sequence identity.

Q: Which residues are in helices, strands, or loops?
A: The SS8 string is DSSP's per-residue secondary-structure call. α-helix (H) means an i→i+4 H-bond ladder; β-strand (E) means the residue participates in a β-sheet; 3₁₀ (G) and π (I) are tighter and wider helices; T/S are turns/bends; '-' is loop.

Q: How big and how compact is the whole molecule?
A: Radius of gyration (Rg) is the root-mean-square distance of Cα atoms from their centroid — a single number for overall size and compactness. A globular domain of N residues has Rg ≈ 2.2·N^0.38 Å; an extended or disordered chain has a much larger Rg. The Cα contact count is the number of residue pairs whose Cα atoms are within 8 Å and are more than four positions apart in sequence — a standard proxy for tertiary packing density. The bounding box is the smallest axis-aligned box enclosing all Cα atoms.

Q: Where is each backbone atom in 3D?
A: Structure coordinates are given as an mmCIF _atom_site loop: one row per atom with element, residue name, chain id, sequence number, and x/y/z position in Å. Only the four main-chain atoms per residue are included here; side chains are omitted to keep the record compact.

Q: What is the amino-acid chain?
A: Primary structure: the covalent order of the twenty standard amino acids along the backbone. Two proteins with the same sequence will (almost always) fold to the same structure; two with 30% identity often share a fold but not the details.

Q: What if only a Cα trace is available?
A: Three-state secondary structure (P-SEA) collapses the eight DSSP classes into helix (a), strand (b), and coil (c). P-SEA assigns these from Cα geometry alone — distances and angles — without requiring backbone oxygens, so it works on any Cα trace.

Q: What family and function is it annotated with?
A: Database cross-references. InterPro integrates a dozen domain/family signature databases into unified entries with residue-range hits. GO terms attach function/process/location labels with evidence codes. CATH codes position the fold in a four-level structural taxonomy. Organism is the NCBI-taxonomy species name.

Q: How confident is the AlphaFold model at each residue?
A: pLDDT is the predicted lDDT-Cα score: AlphaFold's confidence that the local environment of each residue (all inter-atomic distances within 15 Å) is correctly placed. It is a per-residue number between 0 and 100, with higher meaning more reliable.

Q: How mobile is each atom in the crystal?
A: B-factor (Debye–Waller factor) reflects atomic displacement in the crystal lattice. It is an experimental observable (units Å²), not a prediction; low values mean the atom is pinned down, high values mean it moves or is heterogeneous across the crystal.

Q: Which residues are buried vs exposed?
A: SASA measures how much of the protein is reachable by solvent. It is computed by rolling a water-sized probe over the atomic surface and summing the exposed area (Å²). Per-residue SASA distinguishes core (buried, low SASA) from surface (exposed, high SASA) residues; total SASA is a whole-molecule size measure.

Q: What do the diagnostic plots show?
A: Plot images: a contact map (which residues are close in 3D, as an N×N binary image), a Ramachandran scatter (backbone torsion angles, revealing secondary-structure composition at a glance), and — for AlphaFold structures — a PAE heatmap (pairwise prediction confidence).

Q: What known structures does this most resemble?
A: The Foldseek neighbor list gives the closest experimentally determined structures in the PDB, ranked by structural alignment. TM-score near 1 means near-identical fold; near 0.3 means only rough topology match. This is how one finds what a novel AlphaFold prediction most resembles in the solved-structure universe.

Q: Are the domains correctly placed relative to each other?
A: Predicted aligned error is AlphaFold's pairwise confidence. Unlike pLDDT (per-residue), PAE is per-residue-pair and captures whether two parts of the structure are correctly placed relative to each other. Units are ångströms of expected positional error.

Q: What do the rendered images show?
A: Structure images are PyMOL renders from six orthogonal camera directions. Cartoon representation draws helices as coils and strands as arrows; sticks shows the backbone as bonds; surface shows the solvent-excluded envelope. Rainbow coloring maps sequence position to hue (blue→red, N→C); chain coloring assigns a distinct color per polypeptide.

Q: What are the backbone torsion angles?
A: φ (phi) and ψ (psi) are the two rotatable backbone dihedrals per residue: φ is the C(i-1)–N–Cα–C torsion, ψ is the N–Cα–C–N(i+1) torsion, both in degrees on (−180°, 180°]. α-helical residues cluster near (−60°, −45°); β-strand residues near (−120°, +130°). A Ramachandran plot is simply a scatter of (φ, ψ) for every residue.